Protein AF-A0A842QWI7-F1 (afdb_monomer)

Nearest PDB structures (foldseek):
  6zgu-assembly2_B  TM=2.056E-01  e=2.999E+00  Syntrophobacter fumaroxidans MPOB

pLDDT: mean 77.89, std 16.33, range [38.72, 98.44]

Solvent-accessible surface area (backbone atoms only — not comparable to full-atom values): 17210 Å² total; per-residue (Å²): 134,83,82,75,79,78,48,75,64,56,56,51,29,61,53,48,57,68,48,58,36,49,58,52,45,53,52,53,50,49,52,39,48,43,28,65,68,51,45,29,53,50,19,57,76,68,68,36,62,72,54,30,52,52,24,52,52,52,40,50,53,47,49,47,33,41,60,43,52,52,36,58,40,53,70,52,52,49,57,79,42,10,20,24,40,65,65,57,42,51,51,49,50,49,51,51,73,68,40,93,48,66,65,60,52,47,50,54,52,45,52,52,49,47,54,50,45,48,53,70,72,66,57,77,57,80,77,66,61,29,88,86,45,33,80,54,40,77,68,40,39,84,77,63,35,70,69,52,50,53,53,50,38,51,51,52,49,52,51,50,49,47,46,48,61,53,35,28,56,33,76,68,52,48,67,49,18,44,51,35,36,47,70,52,37,40,68,60,52,52,51,54,51,52,50,34,57,71,78,32,49,69,56,62,74,70,53,54,70,68,56,57,49,43,49,30,57,53,30,30,55,55,23,43,73,51,42,39,38,43,56,34,24,48,29,43,25,39,45,56,34,45,71,71,38,81,88,60,77,53,64,68,57,50,42,50,50,28,8,50,54,38,4,50,53,49,14,57,78,38,57,75,35,56,71,57,10,53,53,43,14,54,50,36,21,28,48,39,45,26,41,66,47,78,68,23,31,30,43,47,53,52,15,49,56,43,7,56,51,47,42,51,46,59,71,55,62,63,72,63,65,68,66,46,56,58,70,75,78,109

Sequence (330 aa):
MSQIKETTMDKVSRRLSKFNPLLELLIVEGIYIIFNWVWLPRARIAGNVASEIAGLIMVGVVLIWMSFISHYFRGRNLDDLGCATPIKYKLLLKKFRNSNNPRNVLLFFGIYLLIFILFTTNIIDATKLLPVLGPLNMNLVPLIGNFAVVIISIIEYEVLLFFATRIMLKLENVKESFSANFVNTFPLLFVLILVTLIEFPERIESVALVDAMAYMFNYIFWAFVQQVPFMGYVNTQVREGLERQELITNHRARKFIAAGITGGIFAIVHFPAWTLSIIAGFMSFFLSFAYYEKETRNMFMTCIFHAIFGLIVVFFFDINMQTTYTALFQ

Structure (mmCIF, N/CA/C/O backbone):
data_AF-A0A842QWI7-F1
#
_entry.id   AF-A0A842QWI7-F1
#
loop_
_atom_site.group_PDB
_atom_site.id
_atom_site.type_symbol
_atom_site.label_atom_id
_atom_site.label_alt_id
_atom_site.label_comp_id
_atom_site.label_asym_id
_atom_site.label_entity_id
_atom_site.label_seq_id
_atom_site.pdbx_PDB_ins_code
_atom_site.Cartn_x
_atom_site.Cartn_y
_atom_site.Cartn_z
_atom_site.occupancy
_atom_site.B_iso_or_equiv
_atom_site.auth_seq_id
_atom_site.auth_comp_id
_atom_site.auth_asym_id
_atom_site.auth_atom_id
_atom_site.pdbx_PDB_model_num
ATOM 1 N N . MET A 1 1 ? -32.762 -17.854 30.463 1.00 51.06 1 MET A N 1
ATOM 2 C CA . MET A 1 1 ? -31.489 -17.414 29.849 1.00 51.06 1 MET A CA 1
ATOM 3 C C . MET A 1 1 ? -31.045 -18.476 28.855 1.00 51.06 1 MET A C 1
ATOM 5 O O . MET A 1 1 ? -30.595 -19.532 29.276 1.00 51.06 1 MET A O 1
ATOM 9 N N . SER A 1 2 ? -31.245 -18.260 27.554 1.00 48.72 2 SER A N 1
ATOM 10 C CA . SER A 1 2 ? -30.765 -19.191 26.527 1.00 48.72 2 SER A CA 1
ATOM 11 C C . SER A 1 2 ? -29.253 -19.030 26.372 1.00 48.72 2 SER A C 1
ATOM 13 O O . SER A 1 2 ? -28.791 -17.972 25.942 1.00 48.72 2 SER A O 1
ATOM 15 N N . GLN A 1 3 ? -28.478 -20.056 26.728 1.00 53.28 3 GLN A N 1
ATOM 16 C CA . GLN A 1 3 ? -27.063 -20.122 26.366 1.00 53.28 3 GLN A CA 1
ATOM 17 C C . GLN A 1 3 ? -26.969 -20.178 24.840 1.00 53.28 3 GLN A C 1
ATOM 19 O O . GLN A 1 3 ? -27.278 -21.199 24.226 1.00 53.28 3 GLN A O 1
ATOM 24 N N . ILE A 1 4 ? -26.588 -19.061 24.221 1.00 61.62 4 ILE A N 1
ATOM 25 C CA . ILE A 1 4 ? -26.280 -19.028 22.793 1.00 61.62 4 ILE A CA 1
ATOM 26 C C . ILE A 1 4 ? -25.069 -19.942 22.600 1.00 61.62 4 ILE A C 1
ATOM 28 O O . ILE A 1 4 ? -23.993 -19.680 23.139 1.00 61.62 4 ILE A O 1
ATOM 32 N N . LYS A 1 5 ? -25.270 -21.059 21.890 1.00 65.56 5 LYS A N 1
ATOM 33 C CA . LYS A 1 5 ? -24.194 -21.986 21.532 1.00 65.56 5 LYS A CA 1
ATOM 34 C C . LYS A 1 5 ? -23.196 -21.234 20.662 1.00 65.56 5 LYS A C 1
ATOM 36 O O . LYS A 1 5 ? -23.470 -20.925 19.509 1.00 65.56 5 LYS A O 1
ATOM 41 N N . GLU A 1 6 ? -22.047 -20.953 21.251 1.00 61.09 6 GLU A N 1
ATOM 42 C CA . GLU A 1 6 ? -20.906 -20.360 20.575 1.00 61.09 6 GLU A CA 1
ATOM 43 C C . GLU A 1 6 ? -20.465 -21.253 19.411 1.00 61.09 6 GLU A C 1
ATOM 45 O O . GLU A 1 6 ? -20.219 -22.454 19.594 1.00 61.09 6 GLU A O 1
ATOM 50 N N . THR A 1 7 ? -20.401 -20.685 18.209 1.00 77.38 7 THR A N 1
ATOM 51 C CA . THR A 1 7 ? -20.061 -21.445 17.008 1.00 77.38 7 THR A CA 1
ATOM 52 C C . THR A 1 7 ? -18.569 -21.793 16.998 1.00 77.38 7 THR A C 1
ATOM 54 O O . THR A 1 7 ? -17.741 -21.139 17.637 1.00 77.38 7 THR A O 1
ATOM 57 N N . THR A 1 8 ? -18.178 -22.831 16.253 1.00 72.12 8 THR A N 1
ATOM 58 C CA . THR A 1 8 ? -16.756 -23.179 16.050 1.00 72.12 8 THR A CA 1
ATOM 59 C C . THR A 1 8 ? -15.961 -21.991 15.498 1.00 72.12 8 THR A C 1
ATOM 61 O O . THR A 1 8 ? -14.811 -21.775 15.873 1.00 72.12 8 THR A O 1
ATOM 64 N N . MET A 1 9 ? -16.609 -21.178 14.665 1.00 56.31 9 MET A N 1
ATOM 65 C CA . MET A 1 9 ? -16.076 -19.940 14.111 1.00 56.31 9 MET A CA 1
ATOM 66 C C . MET A 1 9 ? -15.790 -18.870 15.170 1.00 56.31 9 MET A C 1
ATOM 68 O O . MET A 1 9 ? -14.699 -18.296 15.170 1.00 56.31 9 MET A O 1
ATOM 72 N N . ASP A 1 10 ? -16.701 -18.673 16.124 1.00 63.75 10 ASP A N 1
ATOM 73 C CA . ASP A 1 10 ? -16.510 -17.728 17.232 1.00 63.75 10 ASP A CA 1
ATOM 74 C C . ASP A 1 10 ? -15.314 -18.129 18.109 1.00 63.75 10 ASP A C 1
ATOM 76 O O . ASP A 1 10 ? -14.530 -17.285 18.551 1.00 63.75 10 ASP A O 1
ATOM 80 N N . LYS A 1 11 ? -15.112 -19.439 18.307 1.00 60.66 11 LYS A N 1
ATOM 81 C CA . LYS A 1 11 ? -13.965 -19.975 19.058 1.00 60.66 11 LYS A CA 1
ATOM 82 C C . LYS A 1 11 ? -12.636 -19.753 18.338 1.00 60.66 11 LYS A C 1
ATOM 84 O O . LYS A 1 11 ? -11.647 -19.425 18.996 1.00 60.66 11 LYS A O 1
ATOM 89 N N . VAL A 1 12 ? -12.594 -19.924 17.015 1.00 60.12 12 VAL A N 1
ATOM 90 C CA . VAL A 1 12 ? -11.385 -19.686 16.208 1.00 60.12 12 VAL A CA 1
ATOM 91 C C . VAL A 1 12 ? -11.042 -18.196 16.175 1.00 60.12 12 VAL A C 1
ATOM 93 O O . VAL A 1 12 ? -9.899 -17.841 16.461 1.00 60.12 12 VAL A O 1
ATOM 96 N N . SER A 1 13 ? -12.026 -17.320 15.944 1.00 57.16 13 SER A N 1
ATOM 97 C CA . SER A 1 13 ? -11.822 -15.865 15.970 1.00 57.16 13 SER A CA 1
ATOM 98 C C . SER A 1 13 ? -11.320 -15.380 17.335 1.00 57.16 13 SER A C 1
ATOM 100 O O . SER A 1 13 ? -10.349 -14.628 17.413 1.00 57.16 13 SER A O 1
ATOM 102 N N . ARG A 1 14 ? -11.879 -15.893 18.441 1.00 60.78 14 ARG A N 1
ATOM 103 C CA . ARG A 1 14 ? -11.422 -15.538 19.796 1.00 60.78 14 ARG A CA 1
ATOM 104 C C . ARG A 1 14 ? -10.024 -16.077 20.133 1.00 60.78 14 ARG A C 1
ATOM 106 O O . ARG A 1 14 ? -9.340 -15.509 20.981 1.00 60.78 14 ARG A O 1
ATOM 113 N N . ARG A 1 15 ? -9.582 -17.176 19.510 1.00 59.47 15 ARG A N 1
ATOM 114 C CA . ARG A 1 15 ? -8.202 -17.677 19.655 1.00 59.47 15 ARG A CA 1
ATOM 115 C C . ARG A 1 15 ? -7.215 -16.843 18.840 1.00 59.47 15 ARG A C 1
ATOM 117 O O . ARG A 1 15 ? -6.160 -16.500 19.361 1.00 59.47 15 ARG A O 1
ATOM 124 N N . LEU A 1 16 ? -7.562 -16.478 17.607 1.00 57.69 16 LEU A N 1
ATOM 125 C CA . LEU A 1 16 ? -6.695 -15.676 16.739 1.00 57.69 16 LEU A CA 1
ATOM 126 C C . LEU A 1 16 ? -6.648 -14.199 17.145 1.00 57.69 16 LEU A C 1
ATOM 128 O O . LEU A 1 16 ? -5.604 -13.571 17.000 1.00 57.69 16 LEU A O 1
ATOM 132 N N . SER A 1 17 ? -7.694 -13.658 17.775 1.00 62.31 17 SER A N 1
ATOM 133 C CA . SER A 1 17 ? -7.642 -12.313 18.368 1.00 62.31 17 SER A CA 1
ATOM 134 C C . SER A 1 17 ? -6.589 -12.197 19.483 1.00 62.31 17 SER A C 1
ATOM 136 O O . SER A 1 17 ? -6.011 -11.119 19.678 1.00 62.31 17 SER A O 1
ATOM 138 N N . LYS A 1 18 ? -6.266 -13.316 20.154 1.00 69.75 18 LYS A N 1
ATOM 139 C CA . LYS A 1 18 ? -5.161 -13.427 21.123 1.00 69.75 18 LYS A CA 1
ATOM 140 C C . LYS A 1 18 ? -3.787 -13.586 20.467 1.00 69.75 18 LYS A C 1
ATOM 142 O O . LYS A 1 18 ? -2.787 -13.346 21.137 1.00 69.75 18 LYS A O 1
ATOM 147 N N . PHE A 1 19 ? -3.713 -13.966 19.191 1.00 80.00 19 PHE A N 1
ATOM 148 C CA . PHE A 1 19 ? -2.439 -14.111 18.492 1.00 80.00 19 PHE A CA 1
ATOM 149 C C . PHE A 1 19 ? -1.793 -12.739 18.265 1.00 80.00 19 PHE A C 1
ATOM 151 O O . PHE A 1 19 ? -2.452 -11.784 17.834 1.00 80.00 19 PHE A O 1
ATOM 158 N N . ASN A 1 20 ? -0.498 -12.633 18.572 1.00 89.19 20 ASN A N 1
ATOM 159 C CA . ASN A 1 20 ? 0.233 -11.371 18.509 1.00 89.19 20 ASN A CA 1
ATOM 160 C C . ASN A 1 20 ? 0.258 -10.842 17.052 1.00 89.19 20 ASN A C 1
ATOM 162 O O . ASN A 1 20 ? 0.804 -11.528 16.187 1.00 89.19 20 ASN A O 1
ATOM 166 N N . PRO A 1 21 ? -0.314 -9.649 16.772 1.00 92.69 21 PRO A N 1
ATOM 167 C CA . PRO A 1 21 ? -0.298 -9.019 15.446 1.00 92.69 21 PRO A CA 1
ATOM 168 C C . PRO A 1 21 ? 1.094 -8.945 14.810 1.00 92.69 21 PRO A C 1
ATOM 170 O O . PRO A 1 21 ? 1.252 -9.216 13.624 1.00 92.69 21 PRO A O 1
ATOM 173 N N . LEU A 1 22 ? 2.115 -8.630 15.612 1.00 93.94 22 LEU A N 1
ATOM 174 C CA . LEU A 1 22 ? 3.489 -8.461 15.138 1.00 93.94 22 LEU A CA 1
ATOM 175 C C . LEU A 1 22 ? 4.133 -9.794 14.760 1.00 93.94 22 LEU A C 1
ATOM 177 O O . LEU A 1 22 ? 4.902 -9.852 13.807 1.00 93.94 22 LEU A O 1
ATOM 181 N N . LEU A 1 23 ? 3.802 -10.870 15.480 1.00 94.00 23 LEU A N 1
ATOM 182 C CA . LEU A 1 23 ? 4.294 -12.205 15.145 1.00 94.00 23 LEU A CA 1
ATOM 183 C C . LEU A 1 23 ? 3.663 -12.707 13.841 1.00 94.00 23 LEU A C 1
ATOM 185 O O . LEU A 1 23 ? 4.360 -13.278 13.010 1.00 94.00 23 LEU A O 1
ATOM 189 N N . GLU A 1 24 ? 2.362 -12.465 13.642 1.00 94.69 24 GLU A N 1
ATOM 190 C CA . GLU A 1 24 ? 1.704 -12.778 12.367 1.00 94.69 24 GLU A CA 1
ATOM 191 C C . GLU A 1 24 ? 2.333 -11.994 11.220 1.00 94.69 24 GLU A C 1
ATOM 193 O O . GLU A 1 24 ? 2.657 -12.578 10.190 1.00 94.69 24 GLU A O 1
ATOM 198 N N . LEU A 1 25 ? 2.554 -10.692 11.417 1.00 96.06 25 LEU A N 1
ATOM 199 C CA . LEU A 1 25 ? 3.228 -9.854 10.438 1.00 96.06 25 LEU A CA 1
ATOM 200 C C . LEU A 1 25 ? 4.599 -10.424 10.067 1.00 96.06 25 LEU A C 1
ATOM 202 O O . LEU A 1 25 ? 4.856 -10.616 8.886 1.00 96.06 25 LEU A O 1
ATOM 206 N N . LEU A 1 26 ? 5.441 -10.739 11.055 1.00 95.94 26 LEU A N 1
ATOM 207 C CA . LEU A 1 26 ? 6.776 -11.293 10.824 1.00 95.94 26 LEU A CA 1
ATOM 208 C C . LEU A 1 26 ? 6.724 -12.582 9.990 1.00 95.94 26 LEU A C 1
ATOM 210 O O . LEU A 1 26 ? 7.494 -12.736 9.047 1.00 95.94 26 LEU A O 1
ATOM 214 N N . ILE A 1 27 ? 5.815 -13.500 10.331 1.00 96.31 27 ILE A N 1
ATOM 215 C CA . ILE A 1 27 ? 5.677 -14.784 9.635 1.00 96.31 27 ILE A CA 1
ATOM 216 C C . ILE A 1 27 ? 5.191 -14.565 8.201 1.00 96.31 27 ILE A C 1
ATOM 218 O O . ILE A 1 27 ? 5.800 -15.066 7.261 1.00 96.31 27 ILE A O 1
ATOM 222 N N . VAL A 1 28 ? 4.101 -13.819 8.026 1.00 96.25 28 VAL A N 1
ATOM 223 C CA . VAL A 1 28 ? 3.460 -13.634 6.719 1.00 96.25 28 VAL A CA 1
ATOM 224 C C . VAL A 1 28 ? 4.349 -12.814 5.784 1.00 96.25 28 VAL A C 1
ATOM 226 O O . VAL A 1 28 ? 4.524 -13.202 4.632 1.00 96.25 28 VAL A O 1
ATOM 229 N N . GLU A 1 29 ? 4.966 -11.738 6.277 1.00 94.75 29 GLU A N 1
ATOM 230 C CA . GLU A 1 29 ? 5.903 -10.926 5.494 1.00 94.75 29 GLU A CA 1
ATOM 231 C C . GLU A 1 29 ? 7.183 -11.704 5.177 1.00 94.75 29 GLU A C 1
ATOM 233 O O . GLU A 1 29 ? 7.674 -11.658 4.055 1.00 94.75 29 GLU A O 1
ATOM 238 N N . GLY A 1 30 ? 7.698 -12.491 6.127 1.00 95.56 30 GLY A N 1
ATOM 239 C CA . GLY A 1 30 ? 8.838 -13.373 5.880 1.00 95.56 30 GLY A CA 1
ATOM 240 C C . GLY A 1 30 ? 8.556 -14.370 4.755 1.00 95.56 30 GLY A C 1
ATOM 241 O O . GLY A 1 30 ? 9.376 -14.529 3.852 1.00 95.56 30 GLY A O 1
ATOM 242 N N . ILE A 1 31 ? 7.372 -14.992 4.757 1.00 95.56 31 ILE A N 1
ATOM 243 C CA . ILE A 1 31 ? 6.927 -15.884 3.678 1.00 95.56 31 ILE A CA 1
ATOM 244 C C . ILE A 1 31 ? 6.807 -15.112 2.355 1.00 95.56 31 ILE A C 1
ATOM 246 O O . ILE A 1 31 ? 7.312 -15.589 1.337 1.00 95.56 31 ILE A O 1
ATOM 250 N N . TYR A 1 32 ? 6.189 -13.925 2.363 1.00 92.88 32 TYR A N 1
ATOM 251 C CA . TYR A 1 32 ? 6.071 -13.072 1.176 1.00 92.88 32 TYR A CA 1
ATOM 252 C C . TYR A 1 32 ? 7.444 -12.766 0.567 1.00 92.88 32 TYR A C 1
ATOM 254 O O . TYR A 1 32 ? 7.663 -13.033 -0.613 1.00 92.88 32 TYR A O 1
ATOM 262 N N . ILE A 1 33 ? 8.392 -12.283 1.376 1.00 91.56 33 ILE A N 1
ATOM 263 C CA . ILE A 1 33 ? 9.750 -11.946 0.938 1.00 91.56 33 ILE A CA 1
ATOM 264 C C . ILE A 1 33 ? 10.466 -13.193 0.413 1.00 91.56 33 ILE A C 1
ATOM 266 O O . ILE A 1 33 ? 11.066 -13.132 -0.656 1.00 91.56 33 ILE A O 1
ATOM 270 N N . ILE A 1 34 ? 10.390 -14.339 1.097 1.00 93.50 34 ILE A N 1
ATOM 271 C CA . ILE A 1 34 ? 11.040 -15.575 0.632 1.00 93.50 34 ILE A CA 1
ATOM 272 C C . ILE A 1 34 ? 10.526 -15.969 -0.754 1.00 93.50 34 ILE A C 1
ATOM 274 O O . ILE A 1 34 ? 11.326 -16.223 -1.656 1.00 93.50 34 ILE A O 1
ATOM 278 N N . PHE A 1 35 ? 9.209 -16.004 -0.959 1.00 88.69 35 PHE A N 1
ATOM 279 C CA . PHE A 1 35 ? 8.675 -16.399 -2.259 1.00 88.69 35 PHE A CA 1
ATOM 280 C C . PHE A 1 35 ? 8.942 -15.347 -3.336 1.00 88.69 35 PHE A C 1
ATOM 282 O O . PHE A 1 35 ? 9.372 -15.702 -4.434 1.00 88.69 35 PHE A O 1
ATOM 289 N N . ASN A 1 36 ? 8.767 -14.066 -3.017 1.00 85.38 36 ASN A N 1
ATOM 290 C CA . ASN A 1 36 ? 8.905 -12.987 -3.986 1.00 85.38 36 ASN A CA 1
ATOM 291 C C . ASN A 1 36 ? 10.366 -12.695 -4.371 1.00 85.38 36 ASN A C 1
ATOM 293 O O . ASN A 1 36 ? 10.643 -12.428 -5.537 1.00 85.38 36 ASN A O 1
ATOM 297 N N . TRP A 1 37 ? 11.302 -12.788 -3.420 1.00 85.56 37 TRP A N 1
ATOM 298 C CA . TRP A 1 37 ? 12.698 -12.356 -3.590 1.00 85.56 37 TRP A CA 1
ATOM 299 C C . TRP A 1 37 ? 13.729 -13.470 -3.633 1.00 85.56 37 TRP A C 1
ATOM 301 O O . TRP A 1 37 ? 14.830 -13.256 -4.135 1.00 85.56 37 TRP A O 1
ATOM 311 N N . VAL A 1 38 ? 13.404 -14.660 -3.133 1.00 87.81 38 VAL A N 1
ATOM 312 C CA . VAL A 1 38 ? 14.341 -15.791 -3.148 1.00 87.81 38 VAL A CA 1
ATOM 313 C C . VAL A 1 38 ? 13.868 -16.854 -4.126 1.00 87.81 38 VAL A C 1
ATOM 315 O O . VAL A 1 38 ? 14.619 -17.252 -5.014 1.00 87.81 38 VAL A O 1
ATOM 318 N N . TRP A 1 39 ? 12.623 -17.307 -3.991 1.00 88.94 39 TRP A N 1
ATOM 319 C CA . TRP A 1 39 ? 12.097 -18.408 -4.793 1.00 88.94 39 TRP A CA 1
ATOM 320 C C . TRP A 1 39 ? 11.857 -18.004 -6.248 1.00 88.94 39 TRP A C 1
ATOM 322 O O . TRP A 1 39 ? 12.395 -18.644 -7.151 1.00 88.94 39 TRP A O 1
ATOM 332 N N . LEU A 1 40 ? 11.068 -16.949 -6.488 1.00 81.19 40 LEU A N 1
ATOM 333 C CA . LEU A 1 40 ? 10.701 -16.525 -7.842 1.00 81.19 40 LEU A CA 1
ATOM 334 C C . LEU A 1 40 ? 11.914 -16.147 -8.703 1.00 81.19 40 LEU A C 1
ATOM 336 O O . LEU A 1 40 ? 12.008 -16.666 -9.817 1.00 81.19 40 LEU A O 1
ATOM 340 N N . PRO A 1 41 ? 12.880 -15.336 -8.225 1.00 81.12 41 PRO A N 1
ATOM 341 C CA . PRO A 1 41 ? 14.071 -15.034 -9.010 1.00 81.12 41 PRO A CA 1
ATOM 342 C C . PRO A 1 41 ? 14.878 -16.288 -9.346 1.00 81.12 41 PRO A C 1
ATOM 344 O O . PRO A 1 41 ? 15.243 -16.479 -10.502 1.00 81.12 41 PRO A O 1
ATOM 347 N N . ARG A 1 42 ? 15.085 -17.201 -8.383 1.00 85.19 42 ARG A N 1
ATOM 348 C CA . ARG A 1 42 ? 15.794 -18.468 -8.634 1.00 85.19 42 ARG A CA 1
ATOM 349 C C . ARG A 1 42 ? 15.082 -19.345 -9.657 1.00 85.19 42 ARG A C 1
ATOM 351 O O . ARG A 1 42 ? 15.742 -19.906 -10.525 1.00 85.19 42 ARG A O 1
ATOM 358 N N . ALA A 1 43 ? 13.757 -19.454 -9.572 1.00 79.00 43 ALA A N 1
ATOM 359 C CA . ALA A 1 43 ? 12.967 -20.215 -10.534 1.00 79.00 43 ALA A CA 1
ATOM 360 C C . ALA A 1 43 ? 13.118 -19.653 -11.957 1.00 79.00 43 ALA A C 1
ATOM 362 O O . ALA A 1 43 ? 13.328 -20.425 -12.892 1.00 79.00 43 ALA A O 1
ATOM 363 N N . ARG A 1 44 ? 13.092 -18.320 -12.100 1.00 82.25 44 ARG A N 1
ATOM 364 C CA . ARG A 1 44 ? 13.292 -17.622 -13.379 1.00 82.25 44 ARG A CA 1
ATOM 365 C C . ARG A 1 44 ? 14.698 -17.815 -13.937 1.00 82.25 44 ARG A C 1
ATOM 367 O O . ARG A 1 44 ? 14.833 -18.165 -15.102 1.00 82.25 44 ARG A O 1
ATOM 374 N N . ILE A 1 45 ? 15.731 -17.648 -13.108 1.00 82.19 45 ILE A N 1
ATOM 375 C CA . ILE A 1 45 ? 17.136 -17.861 -13.503 1.00 82.19 45 ILE A CA 1
ATOM 376 C C . ILE A 1 45 ? 17.357 -19.305 -13.965 1.00 82.19 45 ILE A C 1
ATOM 378 O O . ILE A 1 45 ? 18.041 -19.544 -14.953 1.00 82.19 45 ILE A O 1
ATOM 382 N N . ALA A 1 46 ? 16.740 -20.270 -13.282 1.00 87.62 46 ALA A N 1
ATOM 383 C CA . ALA A 1 46 ? 16.812 -21.679 -13.652 1.00 87.62 46 ALA A CA 1
ATOM 384 C C . ALA A 1 46 ? 15.937 -22.052 -14.866 1.00 87.62 46 ALA A C 1
ATOM 386 O O . ALA A 1 46 ? 15.959 -23.208 -15.284 1.00 87.62 46 ALA A O 1
ATOM 387 N N . GLY A 1 47 ? 15.117 -21.132 -15.391 1.00 82.88 47 GLY A N 1
ATOM 388 C CA . GLY A 1 47 ? 14.135 -21.424 -16.441 1.00 82.88 47 GLY A CA 1
ATOM 389 C C . GLY A 1 47 ? 13.071 -22.453 -16.029 1.00 82.88 47 GLY A C 1
ATOM 390 O O . GLY A 1 47 ? 12.472 -23.104 -16.884 1.00 82.88 47 GLY A O 1
ATOM 391 N N . ASN A 1 48 ? 12.839 -22.649 -14.726 1.00 86.81 48 ASN A N 1
ATOM 392 C CA . ASN A 1 48 ? 11.916 -23.660 -14.214 1.00 86.81 48 ASN A CA 1
ATOM 393 C C . ASN A 1 48 ? 10.500 -23.085 -14.066 1.00 86.81 48 ASN A C 1
ATOM 395 O O . ASN A 1 48 ? 10.114 -22.596 -13.000 1.00 86.81 48 ASN A O 1
ATOM 399 N N . VAL A 1 49 ? 9.712 -23.203 -15.137 1.00 82.00 49 VAL A N 1
ATOM 400 C CA . VAL A 1 49 ? 8.337 -22.681 -15.228 1.00 82.00 49 VAL A CA 1
ATOM 401 C C . VAL A 1 49 ? 7.426 -23.229 -14.122 1.00 82.00 49 VAL A C 1
ATOM 403 O O . VAL A 1 49 ? 6.657 -22.476 -13.529 1.00 82.00 49 VAL A O 1
ATOM 406 N N . ALA A 1 50 ? 7.521 -24.521 -13.790 1.00 80.06 50 ALA A N 1
ATOM 407 C CA . ALA A 1 50 ? 6.690 -25.119 -12.741 1.00 80.06 50 ALA A CA 1
ATOM 408 C C . ALA A 1 50 ? 6.991 -24.510 -11.361 1.00 80.06 50 ALA A C 1
ATOM 410 O O . ALA A 1 50 ? 6.076 -24.195 -10.597 1.00 80.06 50 ALA A O 1
ATOM 411 N N . SER A 1 51 ? 8.275 -24.295 -11.061 1.00 84.50 51 SER A N 1
ATOM 412 C CA . SER A 1 51 ? 8.715 -23.636 -9.830 1.00 84.50 51 SER A CA 1
ATOM 413 C C . SER A 1 51 ? 8.304 -22.162 -9.784 1.00 84.50 51 SER A C 1
ATOM 415 O O . SER A 1 51 ? 7.965 -21.663 -8.710 1.00 84.50 51 SER A O 1
ATOM 417 N N . GLU A 1 52 ? 8.309 -21.465 -10.923 1.00 78.94 52 GLU A N 1
ATOM 418 C CA . GLU A 1 52 ? 7.833 -20.082 -11.020 1.00 78.94 52 GLU A CA 1
ATOM 419 C C . GLU A 1 52 ? 6.328 -19.996 -10.737 1.00 78.94 52 GLU A C 1
ATOM 421 O O . GLU A 1 52 ? 5.912 -19.213 -9.884 1.00 78.94 52 GLU A O 1
ATOM 426 N N . ILE A 1 53 ? 5.519 -20.850 -11.372 1.00 77.19 53 ILE A N 1
ATOM 427 C CA . ILE A 1 53 ? 4.068 -20.917 -11.140 1.00 77.19 53 ILE A CA 1
ATOM 428 C C . ILE A 1 53 ? 3.771 -21.207 -9.665 1.00 77.19 53 ILE A C 1
ATOM 430 O O . ILE A 1 53 ? 2.951 -20.518 -9.058 1.00 77.19 53 ILE A O 1
ATOM 434 N N . ALA A 1 54 ? 4.461 -22.181 -9.062 1.00 80.00 54 ALA A N 1
ATOM 435 C CA . ALA A 1 54 ? 4.302 -22.490 -7.643 1.00 80.00 54 ALA A CA 1
ATOM 436 C C . ALA A 1 54 ? 4.631 -21.277 -6.753 1.00 80.00 54 ALA A C 1
ATOM 438 O O . ALA A 1 54 ? 3.872 -20.964 -5.836 1.00 80.00 54 ALA A O 1
ATOM 439 N N . GLY A 1 55 ? 5.715 -20.554 -7.053 1.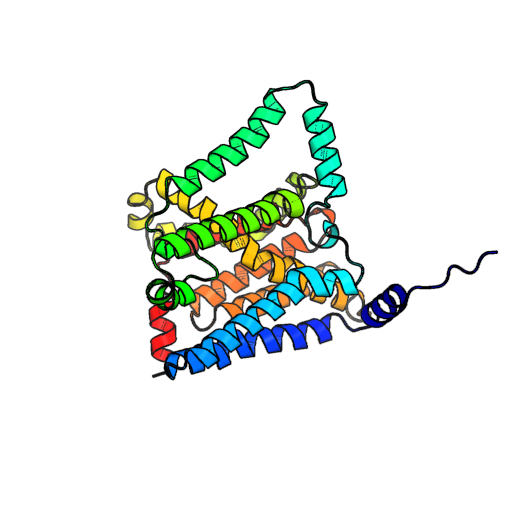00 79.50 55 GLY A N 1
ATOM 440 C CA . GLY A 1 55 ? 6.075 -19.326 -6.344 1.00 79.50 55 GLY A CA 1
ATOM 441 C C . GLY A 1 55 ? 5.003 -18.237 -6.462 1.00 79.50 55 GLY A C 1
ATOM 442 O O . GLY A 1 55 ? 4.640 -17.630 -5.457 1.00 79.50 55 GLY A O 1
ATOM 443 N N . LEU A 1 56 ? 4.443 -18.029 -7.658 1.00 77.25 56 LEU A N 1
ATOM 444 C CA . LEU A 1 56 ? 3.396 -17.030 -7.900 1.00 77.25 56 LEU A CA 1
ATOM 445 C C . LEU A 1 56 ? 2.098 -17.379 -7.166 1.00 77.25 56 LEU A C 1
ATOM 447 O O . LEU A 1 56 ? 1.482 -16.498 -6.569 1.00 77.25 56 LEU A O 1
ATOM 451 N N . ILE A 1 57 ? 1.715 -18.659 -7.144 1.00 78.06 57 ILE A N 1
ATOM 452 C CA . ILE A 1 57 ? 0.567 -19.138 -6.361 1.00 78.06 57 ILE A CA 1
ATOM 453 C C . ILE A 1 57 ? 0.783 -18.833 -4.877 1.00 78.06 57 ILE A C 1
ATOM 455 O O . ILE A 1 57 ? -0.117 -18.303 -4.228 1.00 78.06 57 ILE A O 1
ATOM 459 N N . MET A 1 58 ? 1.974 -19.113 -4.341 1.00 85.62 58 MET A N 1
ATOM 460 C CA . MET A 1 58 ? 2.279 -18.846 -2.934 1.00 85.62 58 MET A CA 1
ATOM 461 C C . MET A 1 58 ? 2.247 -17.350 -2.605 1.00 85.62 58 MET A C 1
ATOM 463 O O . MET A 1 58 ? 1.658 -16.972 -1.593 1.00 85.62 58 MET A O 1
ATOM 467 N N . VAL A 1 59 ? 2.791 -16.491 -3.474 1.00 81.94 59 VAL A N 1
ATOM 468 C CA . VAL A 1 59 ? 2.658 -15.029 -3.339 1.00 81.94 59 VAL A CA 1
ATOM 469 C C . VAL A 1 59 ? 1.183 -14.618 -3.341 1.00 81.94 59 VAL A C 1
ATOM 471 O O . VAL A 1 59 ? 0.752 -13.882 -2.455 1.00 81.94 59 VAL A O 1
ATOM 474 N N . GLY A 1 60 ? 0.381 -15.142 -4.271 1.00 77.50 60 GLY A N 1
ATOM 475 C CA . GLY A 1 60 ? -1.057 -14.880 -4.338 1.00 77.50 60 GLY A CA 1
ATOM 476 C C . GLY A 1 60 ? -1.801 -15.296 -3.065 1.00 77.50 60 GLY A C 1
ATOM 477 O O . GLY A 1 60 ? -2.595 -14.521 -2.536 1.00 77.50 60 GLY A O 1
ATOM 478 N N . VAL A 1 61 ? -1.503 -16.479 -2.517 1.00 81.44 61 VAL A N 1
ATOM 479 C CA . VAL A 1 61 ? -2.074 -16.957 -1.245 1.00 81.44 61 VAL A CA 1
ATOM 480 C C . VAL A 1 61 ? -1.733 -16.008 -0.097 1.00 81.44 61 VAL A C 1
ATOM 482 O O . VAL A 1 61 ? -2.611 -15.676 0.702 1.00 81.44 61 VAL A O 1
ATOM 485 N N . VAL A 1 62 ? -0.490 -15.528 -0.026 1.00 86.62 62 VAL A N 1
ATOM 486 C CA . VAL A 1 62 ? -0.067 -14.567 1.001 1.00 86.62 62 VAL A CA 1
ATOM 487 C C . VAL A 1 62 ? -0.781 -13.225 0.838 1.00 86.62 62 VAL A C 1
ATOM 489 O O . VAL A 1 62 ? -1.299 -12.689 1.817 1.00 86.62 62 VAL A O 1
ATOM 492 N N . LEU A 1 63 ? -0.906 -12.708 -0.384 1.00 84.19 63 LEU A N 1
ATOM 493 C CA . LEU A 1 63 ? -1.631 -11.462 -0.649 1.00 84.19 63 LEU A CA 1
ATOM 494 C C . LEU A 1 63 ? -3.126 -11.575 -0.315 1.00 84.19 63 LEU A C 1
ATOM 496 O O . LEU A 1 63 ? -3.700 -10.641 0.250 1.00 84.19 63 LEU A O 1
ATOM 500 N N . ILE A 1 64 ? -3.758 -12.722 -0.592 1.00 81.06 64 ILE A N 1
ATOM 501 C CA . ILE A 1 64 ? -5.141 -13.012 -0.176 1.00 81.06 64 ILE A CA 1
ATOM 502 C C . ILE A 1 64 ? -5.234 -13.072 1.352 1.00 81.06 64 ILE A C 1
ATOM 504 O O . ILE A 1 64 ? -6.192 -12.551 1.937 1.00 81.06 64 ILE A O 1
ATOM 508 N N . TRP A 1 65 ? -4.238 -13.674 2.014 1.00 87.94 65 TRP A N 1
ATOM 509 C CA . TRP A 1 65 ? -4.191 -13.714 3.470 1.00 87.94 65 TRP A CA 1
ATOM 510 C C . TRP A 1 65 ? -4.159 -12.311 4.066 1.00 87.94 65 TRP A C 1
ATOM 512 O O . TRP A 1 65 ? -4.996 -11.979 4.911 1.00 87.94 65 TRP A O 1
ATOM 522 N N . MET A 1 66 ? -3.223 -11.493 3.584 1.00 88.44 66 MET A N 1
ATOM 523 C CA . MET A 1 66 ? -3.053 -10.107 3.996 1.00 88.44 66 MET A CA 1
ATOM 524 C C . MET A 1 66 ? -4.337 -9.313 3.756 1.00 88.44 66 MET A C 1
ATOM 526 O O . MET A 1 66 ? -4.858 -8.693 4.673 1.00 88.44 66 MET A O 1
ATOM 530 N N . SER A 1 67 ? -4.904 -9.395 2.555 1.00 83.94 67 SER A N 1
ATOM 531 C CA . SER A 1 67 ? -6.026 -8.544 2.149 1.00 83.94 67 SER A CA 1
ATOM 532 C C . SER A 1 67 ? -7.358 -8.919 2.805 1.00 83.94 67 SER A C 1
ATOM 534 O O . SER A 1 67 ? -8.193 -8.046 3.038 1.00 83.94 67 SER A O 1
ATOM 536 N N . PHE A 1 68 ? -7.582 -10.204 3.112 1.00 83.50 68 PHE A N 1
ATOM 537 C CA . PHE A 1 68 ? -8.909 -10.692 3.509 1.00 83.50 68 PHE A CA 1
ATOM 538 C C . PHE A 1 68 ? -8.891 -11.631 4.714 1.00 83.50 68 PHE A C 1
ATOM 540 O O . PHE A 1 68 ? -9.600 -11.390 5.695 1.00 83.50 68 PHE A O 1
ATOM 547 N N . ILE A 1 69 ? -8.104 -12.708 4.659 1.00 85.69 69 ILE A N 1
ATOM 548 C CA . ILE A 1 69 ? -8.224 -13.815 5.623 1.00 85.69 69 ILE A CA 1
ATOM 549 C C . ILE A 1 69 ? -7.826 -13.370 7.035 1.00 85.69 69 ILE A C 1
ATOM 551 O O . ILE A 1 69 ? -8.544 -13.651 7.997 1.00 85.69 69 ILE A O 1
ATOM 555 N N . SER A 1 70 ? -6.730 -12.618 7.167 1.00 89.12 70 SER A N 1
ATOM 556 C CA . SER A 1 70 ? -6.292 -12.094 8.463 1.00 89.12 70 SER A CA 1
ATOM 557 C C . SER A 1 70 ? -7.346 -11.189 9.100 1.00 89.12 70 SER A C 1
ATOM 559 O O . SER A 1 70 ? -7.664 -11.317 10.284 1.00 89.12 70 SER A O 1
ATOM 561 N N . HIS A 1 71 ? -7.951 -10.306 8.300 1.00 86.06 71 HIS A N 1
ATOM 562 C CA . HIS A 1 71 ? -8.991 -9.390 8.767 1.00 86.06 71 HIS A CA 1
ATOM 563 C C . HIS A 1 71 ? -10.207 -10.141 9.292 1.00 86.06 71 HIS A C 1
ATOM 565 O O . HIS A 1 71 ? -10.681 -9.852 10.392 1.00 86.06 71 HIS A O 1
ATOM 571 N N . TYR A 1 72 ? -10.647 -11.149 8.545 1.00 85.06 72 TYR A N 1
ATOM 572 C CA . TYR A 1 72 ? -11.750 -12.009 8.937 1.00 85.06 72 TYR A CA 1
ATOM 573 C C . TYR A 1 72 ? -11.486 -12.724 10.266 1.00 85.06 72 TYR A C 1
ATOM 575 O O . TYR A 1 72 ? -12.288 -12.626 11.195 1.00 85.06 72 TYR A O 1
ATOM 583 N N . PHE A 1 73 ? -10.334 -13.384 10.407 1.00 85.06 73 PHE A N 1
ATOM 584 C CA . PHE A 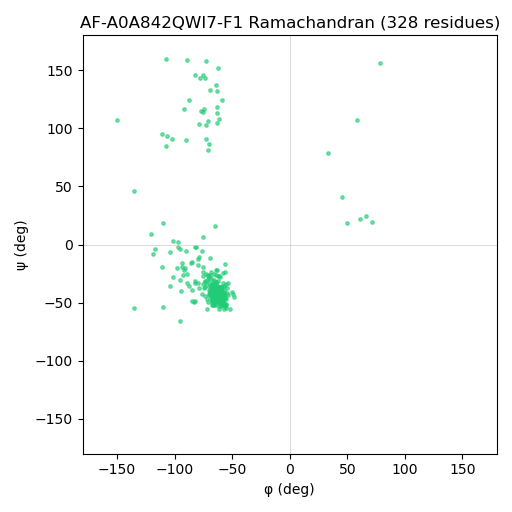1 73 ? -10.011 -14.111 11.635 1.00 85.06 73 PHE A CA 1
ATOM 585 C C . PHE A 1 73 ? -9.834 -13.205 12.853 1.00 85.06 73 PHE A C 1
ATOM 587 O O . PHE A 1 73 ? -10.163 -13.606 13.973 1.00 85.06 73 PHE A O 1
ATOM 594 N N . ARG A 1 74 ? -9.365 -11.974 12.643 1.00 84.75 74 ARG A N 1
ATOM 595 C CA . ARG A 1 74 ? -9.213 -10.966 13.698 1.00 84.75 74 ARG A CA 1
ATOM 596 C C . ARG A 1 74 ? -10.503 -10.211 14.017 1.00 84.75 74 ARG A C 1
ATOM 598 O O . ARG A 1 74 ? -10.493 -9.389 14.927 1.00 84.75 74 ARG A O 1
ATOM 605 N N . GLY A 1 75 ? -11.600 -10.492 13.309 1.00 85.06 75 GLY A N 1
ATOM 606 C CA . GLY A 1 75 ? -12.880 -9.808 13.503 1.00 85.06 75 GLY A CA 1
ATOM 607 C C . GLY A 1 75 ? -12.840 -8.328 13.109 1.00 85.06 75 GLY A C 1
ATOM 608 O O . GLY A 1 75 ? -13.615 -7.535 13.640 1.00 85.06 75 GLY A O 1
ATOM 609 N N . ARG A 1 76 ? -11.922 -7.946 12.211 1.00 85.25 76 ARG A N 1
ATOM 610 C CA . ARG A 1 76 ? -11.814 -6.579 11.688 1.00 85.25 76 ARG A CA 1
ATOM 611 C C . ARG A 1 76 ? -12.888 -6.346 10.637 1.00 85.25 76 ARG A C 1
ATOM 613 O O . ARG A 1 76 ? -13.171 -7.216 9.813 1.00 85.25 76 ARG A O 1
ATOM 620 N N . ASN A 1 77 ? -13.433 -5.139 10.614 1.00 82.81 77 ASN A N 1
ATOM 621 C CA . ASN A 1 77 ? -14.348 -4.720 9.565 1.00 82.81 77 ASN A CA 1
ATOM 622 C C . ASN A 1 77 ? -13.580 -4.099 8.393 1.00 82.81 77 ASN A C 1
ATOM 624 O O . ASN A 1 77 ? -12.481 -3.575 8.552 1.00 82.81 77 ASN A O 1
ATOM 628 N N . LEU A 1 78 ? -14.204 -4.063 7.213 1.00 82.00 78 LEU A N 1
ATOM 629 C CA . LEU A 1 78 ? -13.662 -3.337 6.054 1.00 82.00 78 LEU A CA 1
ATOM 630 C C . LEU A 1 78 ? -13.449 -1.839 6.347 1.00 82.00 78 LEU A C 1
ATOM 632 O O . LEU A 1 78 ? -12.587 -1.206 5.753 1.00 82.00 78 LEU A O 1
ATOM 636 N N . ASP A 1 79 ? -14.181 -1.274 7.308 1.00 82.25 79 ASP A N 1
ATOM 637 C CA . ASP A 1 79 ? -13.967 0.110 7.741 1.00 82.25 79 ASP A CA 1
ATOM 638 C C . ASP A 1 79 ? -12.612 0.299 8.447 1.00 82.25 79 ASP A C 1
ATOM 640 O O . ASP A 1 79 ? -11.958 1.329 8.267 1.00 82.25 79 ASP A O 1
ATOM 644 N N . ASP A 1 80 ? -12.144 -0.720 9.181 1.00 82.69 80 ASP A N 1
ATOM 645 C CA . ASP A 1 80 ? -10.819 -0.727 9.815 1.00 82.69 80 ASP A CA 1
ATOM 646 C C . ASP A 1 80 ? -9.701 -0.801 8.778 1.00 82.69 80 ASP A C 1
ATOM 648 O O . ASP A 1 80 ? -8.589 -0.352 9.047 1.00 82.69 80 ASP A O 1
ATOM 652 N N . LEU A 1 81 ? -10.020 -1.314 7.591 1.00 83.81 81 LEU A N 1
ATOM 653 C CA . LEU A 1 81 ? -9.166 -1.315 6.414 1.00 83.81 81 LEU A CA 1
ATOM 654 C C . LEU A 1 81 ? -9.195 -0.003 5.638 1.00 83.81 81 LEU A C 1
ATOM 656 O O . LEU A 1 81 ? -8.474 0.090 4.656 1.00 83.81 81 LEU A O 1
ATOM 660 N N . GLY A 1 82 ? -9.994 0.991 6.046 1.00 87.12 82 GLY A N 1
ATOM 661 C CA . GLY A 1 82 ? -10.218 2.227 5.287 1.00 87.12 82 GLY A CA 1
ATOM 662 C C . GLY A 1 82 ? -11.061 2.036 4.029 1.00 87.12 82 GLY A C 1
ATOM 663 O O . GLY A 1 82 ? -11.039 2.893 3.148 1.00 87.12 82 GLY A O 1
ATOM 664 N N . CYS A 1 83 ? -11.807 0.938 3.956 1.00 85.75 83 CYS A N 1
ATOM 665 C CA . CYS A 1 83 ? -12.629 0.545 2.822 1.00 85.75 83 CYS A CA 1
ATOM 666 C C . CYS A 1 83 ? -14.116 0.743 3.152 1.00 85.75 83 CYS A C 1
ATOM 668 O O . CYS A 1 83 ? -14.520 0.823 4.316 1.00 85.75 83 CYS A O 1
ATOM 670 N N . ALA A 1 84 ? -14.963 0.835 2.131 1.00 80.69 84 ALA A N 1
ATOM 671 C CA . ALA A 1 84 ? -16.404 0.875 2.335 1.00 80.69 84 ALA A CA 1
ATOM 672 C C . ALA A 1 84 ? -16.932 -0.510 2.735 1.00 80.69 84 ALA A C 1
ATOM 674 O O . ALA A 1 84 ? -16.508 -1.546 2.228 1.00 80.69 84 ALA A O 1
ATOM 675 N N . THR A 1 85 ? -17.924 -0.555 3.625 1.00 73.81 85 THR A N 1
ATOM 676 C CA . THR A 1 85 ? -18.647 -1.812 3.861 1.00 73.81 85 THR A CA 1
ATOM 677 C C . THR A 1 85 ? -19.719 -1.999 2.779 1.00 73.81 85 THR A C 1
ATOM 679 O O . THR A 1 85 ? -20.352 -1.016 2.383 1.00 73.81 85 THR A O 1
ATOM 682 N N . PRO A 1 86 ? -20.019 -3.235 2.332 1.00 68.19 86 PRO A N 1
ATOM 683 C CA . PRO A 1 86 ? -21.085 -3.493 1.359 1.00 68.19 86 PRO A CA 1
ATOM 684 C C . PRO A 1 86 ? -22.442 -2.918 1.780 1.00 68.19 86 PRO A C 1
ATOM 686 O O . PRO A 1 86 ? -23.224 -2.463 0.947 1.00 68.19 86 PRO A O 1
ATOM 689 N N . ILE A 1 87 ? -22.712 -2.890 3.090 1.00 70.25 87 ILE A N 1
ATOM 690 C CA . ILE A 1 87 ? -23.917 -2.284 3.666 1.00 70.25 87 ILE A CA 1
ATOM 691 C C . ILE A 1 87 ? -23.894 -0.766 3.474 1.00 70.25 87 ILE A C 1
ATOM 693 O O . ILE A 1 87 ? -24.865 -0.215 2.958 1.00 70.25 87 ILE A O 1
ATOM 697 N N . LYS A 1 88 ? -22.793 -0.089 3.830 1.00 68.69 88 LYS A N 1
ATOM 698 C CA . LYS A 1 88 ? -22.633 1.359 3.621 1.00 68.69 88 LYS A CA 1
ATOM 699 C C . LYS A 1 88 ? -22.707 1.716 2.138 1.00 68.69 88 LYS A C 1
ATOM 701 O O . LYS A 1 88 ? -23.400 2.664 1.789 1.00 68.69 88 LYS A O 1
ATOM 706 N N . TYR A 1 89 ? -22.102 0.916 1.261 1.00 66.25 89 TYR A N 1
ATOM 707 C CA . TYR A 1 89 ? -22.196 1.090 -0.187 1.00 66.25 89 TYR A CA 1
ATOM 708 C C . TYR A 1 89 ? -23.638 0.927 -0.691 1.00 66.25 89 TYR A C 1
ATOM 710 O O . TYR A 1 89 ? -24.135 1.773 -1.429 1.00 66.25 89 TYR A O 1
ATOM 718 N N . LYS A 1 90 ? -24.370 -0.098 -0.233 1.00 69.88 90 LYS A N 1
ATOM 719 C CA . LYS A 1 90 ? -25.796 -0.279 -0.558 1.00 69.88 90 LYS A CA 1
ATOM 720 C C . LYS A 1 90 ? -26.652 0.882 -0.047 1.00 69.88 90 LYS A C 1
ATOM 722 O O . LYS A 1 90 ? -27.577 1.300 -0.738 1.00 69.88 90 LYS A O 1
ATOM 727 N N . LEU A 1 91 ? -26.354 1.411 1.140 1.00 71.56 91 LEU A N 1
ATOM 728 C CA . LEU A 1 91 ? -27.024 2.589 1.695 1.00 71.56 91 LEU A CA 1
ATOM 729 C C . LEU A 1 91 ? -26.706 3.852 0.888 1.00 71.56 91 LEU A C 1
ATOM 731 O O . LEU A 1 91 ? -27.623 4.614 0.595 1.00 71.56 91 LEU A O 1
ATOM 735 N N . LEU A 1 92 ? -25.453 4.038 0.465 1.00 67.94 92 LEU A N 1
ATOM 736 C CA . LEU A 1 92 ? -25.029 5.097 -0.452 1.00 67.94 92 LEU A CA 1
ATOM 737 C C . LEU A 1 92 ? -25.760 4.986 -1.787 1.00 67.94 92 LEU A C 1
ATOM 739 O O . LEU A 1 92 ? -26.392 5.950 -2.201 1.00 67.94 92 LEU A O 1
ATOM 743 N N . LEU A 1 93 ? -25.779 3.809 -2.415 1.00 67.12 93 LEU A N 1
ATOM 744 C CA . LEU A 1 93 ? -26.529 3.566 -3.648 1.00 67.12 93 LEU A CA 1
ATOM 745 C C . LEU A 1 93 ? -28.025 3.816 -3.470 1.00 67.12 93 LEU A C 1
ATOM 747 O O . LEU A 1 93 ? -28.650 4.400 -4.347 1.00 67.12 93 LEU A O 1
ATOM 751 N N . LYS A 1 94 ? -28.613 3.418 -2.337 1.00 71.50 94 LYS A N 1
ATOM 752 C CA . LYS A 1 94 ? -30.019 3.704 -2.025 1.00 71.50 94 LYS A CA 1
ATOM 753 C C . LYS A 1 94 ? -30.250 5.207 -1.868 1.00 71.50 94 LYS A C 1
ATOM 755 O O . LYS A 1 94 ? -31.240 5.716 -2.378 1.00 71.50 94 LYS A O 1
ATOM 760 N N . LYS A 1 95 ? -29.333 5.923 -1.212 1.00 69.88 95 LYS A N 1
ATOM 761 C CA . LYS A 1 95 ? -29.372 7.382 -1.061 1.00 69.88 95 LYS A CA 1
ATOM 762 C C . LYS A 1 95 ? -29.220 8.091 -2.407 1.00 69.88 95 LYS A C 1
ATOM 764 O O . LYS A 1 95 ? -29.958 9.032 -2.652 1.00 69.88 95 LYS A O 1
ATOM 769 N N . PHE A 1 96 ? -28.336 7.618 -3.286 1.00 66.62 96 PHE A N 1
ATOM 770 C CA . PHE A 1 96 ? -28.176 8.134 -4.649 1.00 66.62 96 PHE A CA 1
ATOM 771 C C . PHE A 1 96 ? -29.407 7.852 -5.510 1.00 66.62 96 PHE A C 1
ATOM 773 O O . PHE A 1 96 ? -29.941 8.773 -6.118 1.00 66.62 96 PHE A O 1
ATOM 780 N N . ARG A 1 97 ? -29.906 6.611 -5.502 1.00 66.06 97 ARG A N 1
ATOM 781 C CA . ARG A 1 97 ? -31.117 6.195 -6.225 1.00 66.06 97 ARG A CA 1
ATOM 782 C C . ARG A 1 97 ? -32.355 6.971 -5.776 1.00 66.06 97 ARG A C 1
ATOM 784 O O . ARG A 1 97 ? -33.208 7.269 -6.599 1.00 66.06 97 ARG A O 1
ATOM 791 N N . ASN A 1 98 ? -32.447 7.286 -4.487 1.00 67.31 98 ASN A N 1
ATOM 792 C CA . ASN A 1 98 ? -33.548 8.065 -3.924 1.00 67.31 98 ASN A CA 1
ATOM 793 C C . ASN A 1 98 ? -33.279 9.577 -3.940 1.00 67.31 98 ASN A C 1
ATOM 795 O O . ASN A 1 98 ? -34.154 10.351 -3.559 1.00 67.31 98 ASN A O 1
ATOM 799 N N . SER A 1 99 ? -32.084 10.018 -4.342 1.00 65.12 99 SER A N 1
ATOM 800 C CA . SER A 1 99 ? -31.846 11.434 -4.571 1.00 65.12 99 SER A CA 1
ATOM 801 C C . SER A 1 99 ? -32.477 11.779 -5.913 1.00 65.12 99 SER A C 1
ATOM 803 O O . SER A 1 99 ? -32.011 11.327 -6.953 1.00 65.12 99 SER A O 1
ATOM 805 N N . ASN A 1 100 ? -33.510 12.619 -5.907 1.00 59.56 100 ASN A N 1
ATOM 806 C CA . ASN A 1 100 ? -34.110 13.184 -7.125 1.00 59.56 100 ASN A CA 1
ATOM 807 C C . ASN A 1 100 ? -33.146 14.118 -7.888 1.00 59.56 100 ASN A C 1
ATOM 809 O O . ASN A 1 100 ? -33.580 14.922 -8.705 1.00 59.56 100 ASN A O 1
ATOM 813 N N . ASN A 1 101 ? -31.843 14.066 -7.597 1.00 66.75 101 ASN A N 1
ATOM 814 C CA . ASN A 1 101 ? -30.834 14.893 -8.223 1.00 66.75 101 ASN A CA 1
ATOM 815 C C . ASN A 1 101 ? -30.070 14.059 -9.267 1.00 66.75 101 ASN A C 1
ATOM 817 O O . ASN A 1 101 ? -29.054 13.438 -8.928 1.00 66.75 101 ASN A O 1
ATOM 821 N N . PRO A 1 102 ? -30.525 14.041 -10.535 1.00 61.59 102 PRO A N 1
ATOM 822 C CA . PRO A 1 102 ? -29.880 13.286 -11.609 1.00 61.59 102 PRO A CA 1
ATOM 823 C C . PRO A 1 102 ? -28.405 13.661 -11.785 1.00 61.59 102 PRO A C 1
ATOM 825 O O . PRO A 1 102 ? -27.619 12.824 -12.215 1.00 61.59 102 PRO A O 1
ATOM 828 N N . ARG A 1 103 ? -27.988 14.864 -11.362 1.00 63.91 103 ARG A N 1
ATOM 829 C CA . ARG A 1 103 ? -26.593 15.320 -11.397 1.00 63.91 103 ARG A CA 1
ATOM 830 C C . ARG A 1 103 ? -25.659 14.434 -10.579 1.00 63.91 103 ARG A C 1
ATOM 832 O O . ARG A 1 103 ? -24.541 14.203 -11.008 1.00 63.91 103 ARG A O 1
ATOM 839 N N . ASN A 1 104 ? -26.104 13.917 -9.435 1.00 55.00 104 ASN A N 1
ATOM 840 C CA . ASN A 1 104 ? -25.278 13.083 -8.555 1.00 55.00 104 ASN A CA 1
ATOM 841 C C . ASN A 1 104 ? -25.086 11.668 -9.113 1.00 55.00 104 ASN A C 1
ATOM 843 O O . ASN A 1 104 ? -24.000 11.100 -9.013 1.00 55.00 104 ASN A O 1
ATOM 847 N N . VAL A 1 105 ? -26.135 11.122 -9.733 1.00 54.78 105 VAL A N 1
ATOM 848 C CA . VAL A 1 105 ? -26.078 9.845 -10.455 1.00 54.78 105 VAL A CA 1
ATOM 849 C C . VAL A 1 105 ? -25.185 9.994 -11.688 1.00 54.78 105 VAL A C 1
ATOM 851 O O . VAL A 1 105 ? -24.297 9.172 -11.895 1.00 54.78 105 VAL A O 1
ATOM 854 N N . LEU A 1 106 ? -25.348 11.082 -12.446 1.00 61.22 106 LEU A N 1
ATOM 855 C CA . LEU A 1 106 ? -24.526 11.389 -13.614 1.00 61.22 106 LEU A CA 1
ATOM 856 C C .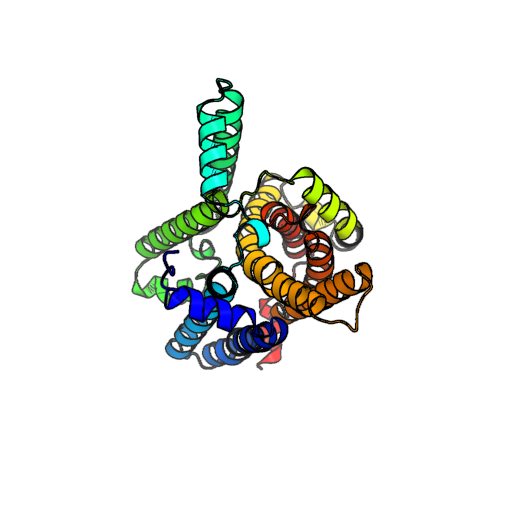 LEU A 1 106 ? -23.058 11.641 -13.243 1.00 61.22 106 LEU A C 1
ATOM 858 O O . LEU A 1 106 ? -22.182 11.226 -13.985 1.00 61.22 106 LEU A O 1
ATOM 862 N N . LEU A 1 107 ? -22.766 12.272 -12.099 1.00 64.75 107 LEU A N 1
ATOM 863 C CA . LEU A 1 107 ? -21.387 12.477 -11.643 1.00 64.75 107 LEU A CA 1
ATOM 864 C C . LEU A 1 107 ? -20.726 11.144 -11.286 1.00 64.75 107 LEU A C 1
ATOM 866 O O . LEU A 1 107 ? -19.603 10.890 -11.696 1.00 64.75 107 LEU A O 1
ATOM 870 N N . PHE A 1 108 ? -21.425 10.280 -10.546 1.00 60.72 108 PHE A N 1
ATOM 871 C CA . PHE A 1 108 ? -20.876 8.992 -10.126 1.00 60.72 108 PHE A CA 1
ATOM 872 C C . PHE A 1 108 ? -20.661 8.050 -11.318 1.00 60.72 108 PHE A C 1
ATOM 874 O O . PHE A 1 108 ? -19.556 7.549 -11.516 1.00 60.72 108 PHE A O 1
ATOM 881 N N . PHE A 1 109 ? -21.695 7.848 -12.142 1.00 59.94 109 PHE A N 1
ATOM 882 C CA . PHE A 1 109 ? -21.592 7.007 -13.336 1.00 59.94 109 PHE A CA 1
ATOM 883 C C . PHE A 1 109 ? -20.734 7.646 -14.424 1.00 59.94 109 PHE A C 1
ATOM 885 O O . PHE A 1 109 ? -20.050 6.923 -15.130 1.00 59.94 109 PHE A O 1
ATOM 892 N N . GLY A 1 110 ? -20.724 8.973 -14.540 1.00 64.81 110 GLY A N 1
ATOM 893 C CA . GLY A 1 110 ? -19.885 9.704 -15.485 1.00 64.81 110 GLY A CA 1
ATOM 894 C C . GLY A 1 110 ? -18.408 9.633 -15.123 1.00 64.81 110 GLY A C 1
ATOM 895 O O . GLY A 1 110 ? -17.601 9.393 -16.006 1.00 64.81 110 GLY A O 1
ATOM 896 N N . ILE A 1 111 ? -18.043 9.751 -13.841 1.00 59.31 111 ILE A N 1
ATOM 897 C CA . ILE A 1 111 ? -16.659 9.541 -13.384 1.00 59.31 111 ILE A CA 1
ATOM 898 C C . ILE A 1 111 ? -16.255 8.077 -13.581 1.00 59.31 111 ILE A C 1
ATOM 900 O O . ILE A 1 111 ? -15.176 7.817 -14.098 1.00 59.31 111 ILE A O 1
ATOM 904 N N . TYR A 1 112 ? -17.122 7.124 -13.228 1.00 59.97 112 TYR A N 1
ATOM 905 C CA . TYR A 1 112 ? -16.861 5.698 -13.446 1.00 59.97 112 TYR A CA 1
ATOM 906 C C . TYR A 1 112 ? -16.673 5.368 -14.935 1.00 59.97 112 TYR A C 1
ATOM 908 O O . TYR A 1 112 ? -15.690 4.736 -15.306 1.00 59.97 112 TYR A O 1
ATOM 916 N N . LEU A 1 113 ? -17.577 5.848 -15.791 1.00 54.91 113 LEU A N 1
ATOM 917 C CA . LEU A 1 113 ? -17.525 5.656 -17.237 1.00 54.91 113 LEU A CA 1
ATOM 918 C C . LEU A 1 113 ? -16.335 6.389 -17.861 1.00 54.91 113 LEU A C 1
ATOM 920 O O . LEU A 1 113 ? -15.721 5.857 -18.771 1.00 54.91 113 LEU A O 1
ATOM 924 N N . LEU A 1 114 ? -15.969 7.572 -17.366 1.00 55.69 114 LEU A N 1
ATOM 925 C CA . LEU A 1 114 ? -14.789 8.303 -17.825 1.00 55.69 114 LEU A CA 1
ATOM 926 C C . LEU A 1 114 ? -13.501 7.566 -17.450 1.00 55.69 114 LEU A C 1
ATOM 928 O O . LEU A 1 114 ? -12.632 7.433 -18.300 1.00 55.69 114 LEU A O 1
ATOM 932 N N . ILE A 1 115 ? -13.388 7.046 -16.223 1.00 55.47 115 ILE A N 1
ATOM 933 C CA . ILE A 1 115 ? -12.254 6.206 -15.804 1.00 55.47 115 ILE A CA 1
ATOM 934 C C . ILE A 1 115 ? -12.184 4.952 -16.683 1.00 55.47 115 ILE A C 1
ATOM 936 O O . ILE A 1 115 ? -11.112 4.610 -17.168 1.00 55.47 115 ILE A O 1
ATOM 940 N N . PHE A 1 116 ? -13.325 4.312 -16.946 1.00 57.47 116 PHE A N 1
ATOM 941 C CA . PHE A 1 116 ? -13.417 3.136 -17.809 1.00 57.47 116 PHE A CA 1
ATOM 942 C C . PHE A 1 116 ? -13.044 3.436 -19.271 1.00 57.47 116 PHE A C 1
ATOM 944 O O . PHE A 1 116 ? -12.280 2.691 -19.878 1.00 57.47 116 PHE A O 1
ATOM 951 N N . ILE A 1 117 ? -13.535 4.539 -19.844 1.00 51.84 117 ILE A N 1
ATOM 952 C CA . ILE A 1 117 ? -13.205 4.967 -21.210 1.00 51.84 117 ILE A CA 1
ATOM 953 C C . ILE A 1 117 ? -11.726 5.333 -21.291 1.00 51.84 117 ILE A C 1
ATOM 955 O O . ILE A 1 117 ? -11.027 4.761 -22.110 1.00 51.84 117 ILE A O 1
ATOM 959 N N . LEU A 1 118 ? -11.216 6.199 -20.410 1.00 50.03 118 LEU A N 1
ATOM 960 C CA . LEU A 1 118 ? -9.800 6.585 -20.405 1.00 50.03 118 LEU A CA 1
ATOM 961 C C . LEU A 1 118 ? -8.872 5.381 -20.232 1.00 50.03 118 LEU A C 1
ATOM 963 O O . LEU A 1 118 ? -7.783 5.377 -20.797 1.00 50.03 118 LEU A O 1
ATOM 967 N N . PHE A 1 119 ? -9.300 4.364 -19.485 1.00 48.94 119 PHE A N 1
ATOM 968 C CA . PHE A 1 119 ? -8.574 3.110 -19.348 1.00 48.94 119 PHE A CA 1
ATOM 969 C C . PHE A 1 119 ? -8.636 2.257 -20.625 1.00 48.94 119 PHE A C 1
ATOM 971 O O . PHE A 1 119 ? -7.609 1.791 -21.103 1.00 48.94 119 PHE A O 1
ATOM 978 N N . THR A 1 120 ? -9.818 2.086 -21.221 1.00 48.94 120 THR A N 1
ATOM 979 C CA . THR A 1 120 ? -9.998 1.272 -22.438 1.00 48.94 120 THR A CA 1
ATOM 980 C C . THR A 1 120 ? -9.440 1.929 -23.702 1.00 48.94 120 THR A C 1
ATOM 982 O O . THR A 1 120 ? -9.066 1.219 -24.631 1.00 48.94 120 THR A O 1
ATOM 985 N N . THR A 1 121 ? -9.336 3.261 -23.749 1.00 46.47 121 THR A N 1
ATOM 986 C CA . THR A 1 121 ? -8.829 4.002 -24.914 1.00 46.47 121 THR A CA 1
ATOM 987 C C . THR A 1 121 ? -7.323 4.261 -24.883 1.00 46.47 121 THR A C 1
ATOM 989 O O . THR A 1 121 ? -6.762 4.523 -25.941 1.00 46.47 121 THR A O 1
ATOM 992 N N . ASN A 1 122 ? -6.658 4.197 -23.719 1.00 45.59 122 ASN A N 1
ATOM 993 C CA . ASN A 1 122 ? -5.227 4.539 -23.573 1.00 45.59 122 ASN A CA 1
ATOM 994 C C . ASN A 1 122 ? -4.297 3.346 -23.284 1.00 45.59 122 ASN A C 1
ATOM 996 O O . ASN A 1 122 ? -3.168 3.530 -22.834 1.00 45.59 122 ASN A O 1
ATOM 1000 N N . ILE A 1 123 ? -4.732 2.120 -23.559 1.00 49.12 123 ILE A N 1
ATOM 1001 C CA . ILE A 1 123 ? -3.864 0.935 -23.526 1.00 49.12 123 ILE A CA 1
ATOM 1002 C C . ILE A 1 123 ? -3.634 0.540 -24.988 1.00 49.12 123 ILE A C 1
ATOM 1004 O O . ILE A 1 123 ? -4.514 -0.019 -25.630 1.00 49.12 123 ILE A O 1
ATOM 1008 N N . ILE A 1 124 ? -2.562 0.983 -25.654 1.00 48.41 124 ILE A N 1
ATOM 1009 C CA . ILE A 1 124 ? -1.161 0.554 -25.478 1.00 48.41 124 ILE A CA 1
ATOM 1010 C C . ILE A 1 124 ? -1.075 -0.925 -25.090 1.00 48.41 124 ILE A C 1
ATOM 1012 O O . ILE A 1 124 ? -0.844 -1.265 -23.938 1.00 48.41 124 ILE A O 1
ATOM 1016 N N . ASP A 1 125 ? -1.229 -1.767 -26.112 1.00 46.97 125 ASP A N 1
ATOM 1017 C CA . ASP A 1 125 ? -0.825 -3.173 -26.176 1.00 46.97 125 ASP A CA 1
ATOM 1018 C C . ASP A 1 125 ? -1.436 -4.088 -25.097 1.00 46.97 125 ASP A C 1
ATOM 1020 O O . ASP A 1 125 ? -1.047 -4.087 -23.930 1.00 46.97 125 ASP A O 1
ATOM 1024 N N . ALA A 1 126 ? -2.382 -4.938 -25.504 1.00 38.72 126 ALA A N 1
ATOM 1025 C CA . ALA A 1 126 ? -3.072 -5.874 -24.616 1.00 38.72 126 ALA A CA 1
ATOM 1026 C C . ALA A 1 126 ? -2.127 -6.827 -23.853 1.00 38.72 126 ALA A C 1
ATOM 1028 O 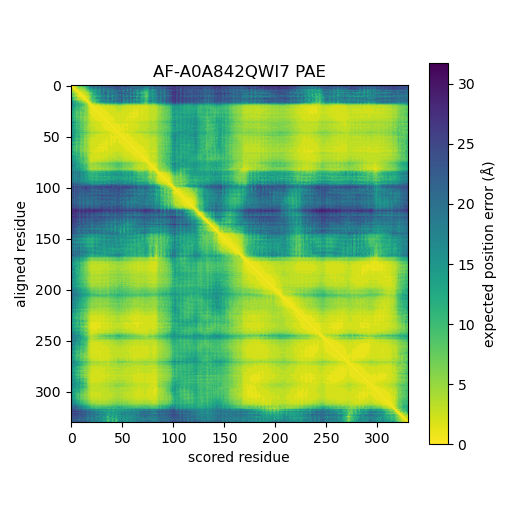O . ALA A 1 126 ? -2.502 -7.401 -22.832 1.00 38.72 126 ALA A O 1
ATOM 1029 N N . THR A 1 127 ? -0.876 -6.959 -24.297 1.00 42.62 127 THR A N 1
ATOM 1030 C CA . THR A 1 127 ? 0.187 -7.679 -23.584 1.00 42.62 127 THR A CA 1
ATOM 1031 C C . THR A 1 127 ? 0.569 -7.039 -22.239 1.00 42.62 127 THR A C 1
ATOM 1033 O O . THR A 1 127 ? 1.045 -7.745 -21.349 1.00 42.62 127 THR A O 1
ATOM 1036 N N . LYS A 1 128 ? 0.294 -5.740 -22.045 1.00 45.22 128 LYS A N 1
ATOM 1037 C CA . LYS A 1 128 ? 0.568 -4.958 -20.823 1.00 45.22 128 LYS A CA 1
ATOM 1038 C C . LYS A 1 128 ? -0.639 -4.827 -19.876 1.00 45.22 128 LYS A C 1
ATOM 1040 O O . LYS A 1 128 ? -0.493 -4.264 -18.795 1.00 45.22 128 LYS A O 1
ATOM 1045 N N . LEU A 1 129 ? -1.809 -5.369 -20.247 1.00 41.03 129 LEU A N 1
ATOM 1046 C CA . LEU A 1 129 ? -3.075 -5.297 -19.483 1.00 41.03 129 LEU A CA 1
ATOM 1047 C C . LEU A 1 129 ? -3.093 -6.096 -18.178 1.00 41.03 129 LEU A C 1
ATOM 1049 O O . LEU A 1 129 ? -4.027 -5.958 -17.392 1.00 41.03 129 LEU A O 1
ATOM 1053 N N . LEU A 1 130 ? -2.101 -6.953 -17.953 1.00 47.81 130 LEU A N 1
ATOM 1054 C CA . LEU A 1 130 ? -2.034 -7.823 -16.787 1.00 47.81 130 LEU A CA 1
ATOM 1055 C C . LEU A 1 130 ? -0.952 -7.311 -15.830 1.00 47.81 130 LEU A C 1
ATOM 1057 O O . LEU A 1 130 ? 0.175 -7.790 -15.887 1.00 47.81 130 LEU A O 1
ATOM 1061 N N . PRO A 1 131 ? -1.231 -6.356 -14.932 1.00 43.91 131 PRO A N 1
ATOM 1062 C CA . PRO A 1 131 ? -0.239 -5.944 -13.941 1.00 43.91 131 PRO A CA 1
ATOM 1063 C C . PRO A 1 131 ? 0.118 -7.083 -12.966 1.00 43.91 131 PRO A C 1
ATOM 1065 O O . PRO A 1 131 ? 1.232 -7.109 -12.452 1.00 43.91 131 PRO A O 1
ATOM 1068 N N . VAL A 1 132 ? -0.785 -8.052 -12.740 1.00 43.22 132 VAL A N 1
ATOM 1069 C CA . VAL A 1 132 ? -0.546 -9.204 -11.843 1.00 43.22 132 VAL A CA 1
ATOM 1070 C C . VAL A 1 132 ? -0.035 -10.435 -12.604 1.00 43.22 132 VAL A C 1
ATOM 1072 O O . VAL A 1 132 ? 0.876 -11.113 -12.132 1.00 43.22 132 VAL A O 1
ATOM 1075 N N . LEU A 1 133 ? -0.569 -10.711 -13.800 1.00 41.47 133 LEU A N 1
ATOM 1076 C CA . LEU A 1 133 ? -0.179 -11.865 -14.626 1.00 41.47 133 LEU A CA 1
ATOM 1077 C C . LEU A 1 133 ? 0.765 -11.524 -15.787 1.00 41.47 133 LEU A C 1
ATOM 1079 O O . LEU A 1 133 ? 1.100 -12.416 -16.548 1.00 41.47 133 LEU A O 1
ATOM 1083 N N . GLY A 1 134 ? 1.227 -10.286 -15.955 1.00 46.78 134 GLY A N 1
ATOM 1084 C CA . GLY A 1 134 ? 2.078 -9.857 -17.079 1.00 46.78 134 GLY A CA 1
ATOM 1085 C C . GLY A 1 134 ? 3.290 -10.764 -17.345 1.00 46.78 134 GLY A C 1
ATOM 1086 O O . GLY A 1 134 ? 3.517 -11.134 -18.497 1.00 46.78 134 GLY A O 1
ATOM 1087 N N . PRO A 1 135 ? 4.010 -11.231 -16.305 1.00 47.28 135 PRO A N 1
ATOM 1088 C CA . PRO A 1 135 ? 5.071 -12.229 -16.460 1.00 47.28 135 PRO A CA 1
ATOM 1089 C C . PRO A 1 135 ? 4.563 -13.622 -16.874 1.00 47.28 135 PRO A C 1
ATOM 1091 O O . PRO A 1 135 ? 5.206 -14.304 -17.666 1.00 47.28 135 PRO A O 1
ATOM 1094 N N . LEU A 1 136 ? 3.390 -14.042 -16.383 1.00 44.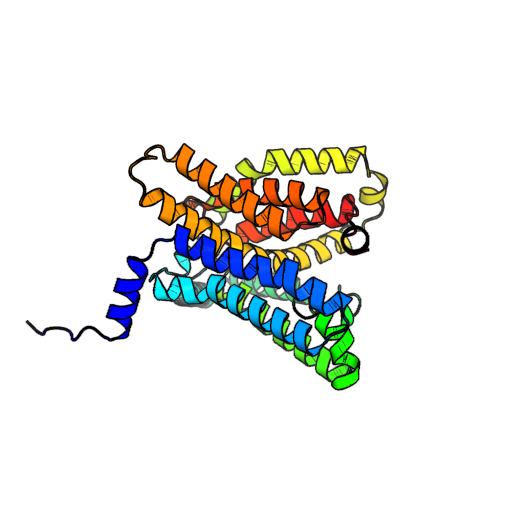88 136 LEU A N 1
ATOM 1095 C CA . LEU A 1 136 ? 2.725 -15.281 -16.806 1.00 44.88 136 LEU A CA 1
ATOM 1096 C C . LEU A 1 136 ? 2.164 -15.168 -18.228 1.00 44.88 136 LEU A C 1
ATOM 1098 O O . LEU A 1 136 ? 2.087 -16.173 -18.921 1.00 44.88 136 LEU A O 1
ATOM 1102 N N . ASN A 1 137 ? 1.820 -13.962 -18.678 1.00 51.12 137 ASN A N 1
ATOM 1103 C CA . ASN A 1 137 ? 1.209 -13.684 -19.970 1.00 51.12 137 ASN A CA 1
ATOM 1104 C C . ASN A 1 137 ? 2.147 -14.057 -21.115 1.00 51.12 137 ASN A C 1
ATOM 1106 O O . ASN A 1 137 ? 1.753 -14.780 -22.019 1.00 51.12 137 ASN A O 1
ATOM 1110 N N . MET A 1 138 ? 3.421 -13.665 -21.036 1.00 51.97 138 MET A N 1
ATOM 1111 C CA . MET A 1 138 ? 4.402 -14.016 -22.072 1.00 51.97 138 MET A CA 1
ATOM 1112 C C . MET A 1 138 ? 4.589 -15.535 -22.220 1.00 51.97 138 MET A C 1
ATOM 1114 O O . MET A 1 138 ? 4.859 -16.013 -23.319 1.00 51.97 138 MET A O 1
ATOM 1118 N N . ASN A 1 139 ? 4.370 -16.293 -21.141 1.00 53.00 139 ASN A N 1
ATOM 1119 C CA . ASN A 1 139 ? 4.476 -17.753 -21.129 1.00 53.00 139 ASN A CA 1
ATOM 1120 C C . ASN A 1 139 ? 3.137 -18.468 -21.412 1.00 53.00 139 ASN A C 1
ATOM 1122 O O . ASN A 1 139 ? 3.144 -19.593 -21.904 1.00 53.00 139 ASN A O 1
ATOM 1126 N N . LEU A 1 140 ? 1.992 -17.837 -21.124 1.00 50.84 140 LEU A N 1
ATOM 1127 C CA . LEU A 1 140 ? 0.641 -18.375 -21.340 1.00 50.84 140 LEU A CA 1
ATOM 1128 C C . LEU A 1 140 ? 0.089 -18.048 -22.729 1.00 50.84 140 LEU A C 1
ATOM 1130 O O . LEU A 1 140 ? -0.630 -18.872 -23.287 1.00 50.84 140 LEU A O 1
ATOM 1134 N N . VAL A 1 141 ? 0.428 -16.892 -23.310 1.00 57.31 141 VAL A N 1
ATOM 1135 C CA . VAL A 1 141 ? -0.014 -16.467 -24.653 1.00 57.31 141 VAL A CA 1
ATOM 1136 C C . VAL A 1 141 ? 0.190 -17.571 -25.702 1.00 57.31 141 VAL A C 1
ATOM 1138 O O . VAL A 1 141 ? -0.767 -17.852 -26.430 1.00 57.31 141 VAL A O 1
ATOM 1141 N N . PRO A 1 142 ? 1.344 -18.272 -25.758 1.00 60.56 142 PRO A N 1
ATOM 1142 C CA . PRO A 1 142 ? 1.528 -19.379 -26.698 1.00 60.56 142 PRO A CA 1
ATOM 1143 C C . PRO A 1 142 ? 0.626 -20.596 -26.428 1.00 60.56 142 PRO A C 1
ATOM 1145 O O . PRO A 1 142 ? 0.350 -21.359 -27.347 1.00 60.56 142 PRO A O 1
ATOM 1148 N N . LEU A 1 143 ? 0.173 -20.794 -25.184 1.00 60.06 143 LEU A N 1
ATOM 1149 C CA . LEU A 1 143 ? -0.610 -21.958 -24.748 1.00 60.06 143 LEU A CA 1
ATOM 1150 C C . LEU A 1 143 ? -2.122 -21.784 -24.945 1.00 60.06 143 LEU A C 1
ATOM 1152 O O . LEU A 1 143 ? -2.808 -22.760 -25.238 1.00 60.06 143 LEU A O 1
ATOM 1156 N N . ILE A 1 144 ? -2.651 -20.569 -24.763 1.00 63.38 144 ILE A N 1
ATOM 1157 C CA . ILE A 1 144 ? -4.106 -20.308 -24.775 1.00 63.38 144 ILE A CA 1
ATOM 1158 C C . ILE A 1 144 ? -4.558 -19.346 -25.885 1.00 63.38 144 ILE A C 1
ATOM 1160 O O . ILE A 1 144 ? -5.757 -19.198 -26.122 1.00 63.38 144 ILE A O 1
ATOM 1164 N N . GLY A 1 145 ? -3.614 -18.726 -26.598 1.00 64.25 145 GLY A N 1
ATOM 1165 C CA . GLY A 1 145 ? -3.875 -17.804 -27.701 1.00 64.25 145 GLY A CA 1
ATOM 1166 C C . GLY A 1 145 ? -4.295 -16.394 -27.260 1.00 64.25 145 GLY A C 1
ATOM 1167 O O . GLY A 1 145 ? -4.850 -16.177 -26.182 1.00 64.25 145 GLY A O 1
ATOM 1168 N N . ASN A 1 146 ? -4.059 -15.416 -28.142 1.00 58.22 146 ASN A N 1
ATOM 1169 C CA . ASN A 1 146 ? -4.266 -13.984 -27.872 1.00 58.22 146 ASN A CA 1
ATOM 1170 C C . ASN A 1 146 ? -5.699 -13.636 -27.439 1.00 58.22 146 ASN A C 1
ATOM 1172 O O . ASN A 1 146 ? -5.899 -12.770 -26.593 1.00 58.22 146 ASN A O 1
ATOM 1176 N N . PHE A 1 147 ? -6.706 -14.314 -27.998 1.00 57.59 147 PHE A N 1
ATOM 1177 C CA . PHE A 1 147 ? -8.105 -14.040 -27.669 1.00 57.59 147 PHE A CA 1
ATOM 1178 C C . PHE A 1 147 ? -8.455 -14.443 -26.229 1.00 57.59 147 PHE A C 1
ATOM 1180 O O . PHE A 1 147 ? -9.095 -13.673 -25.517 1.00 57.59 147 PHE A O 1
ATOM 1187 N N . ALA A 1 148 ? -7.998 -15.612 -25.766 1.00 60.56 148 ALA A N 1
ATOM 1188 C CA . ALA A 1 148 ? -8.247 -16.064 -24.398 1.00 60.56 148 ALA A CA 1
ATOM 1189 C C . ALA A 1 148 ? -7.554 -15.160 -23.370 1.00 60.56 148 ALA A C 1
ATOM 1191 O O . ALA A 1 148 ? -8.141 -14.844 -22.339 1.00 60.56 148 ALA A O 1
ATOM 1192 N N . VAL A 1 149 ? -6.344 -14.689 -23.684 1.00 56.38 149 VAL A N 1
ATOM 1193 C CA . VAL A 1 149 ? -5.610 -13.710 -22.872 1.00 56.38 149 VAL A CA 1
ATOM 1194 C C . VAL A 1 149 ? -6.411 -12.426 -22.705 1.00 56.38 149 VAL A C 1
ATOM 1196 O O . VAL A 1 149 ? -6.622 -11.998 -21.577 1.00 56.38 149 VAL A O 1
ATOM 1199 N N . VAL A 1 150 ? -6.930 -11.857 -23.798 1.00 56.28 150 VAL A N 1
ATOM 1200 C CA . VAL A 1 150 ? -7.752 -10.637 -23.747 1.00 56.28 150 VAL A CA 1
ATOM 1201 C C . VAL A 1 150 ? -8.989 -10.837 -22.869 1.00 56.28 150 VAL A C 1
ATOM 1203 O O . VAL A 1 150 ? -9.289 -9.987 -22.035 1.00 56.28 150 VAL A O 1
ATOM 1206 N N . ILE A 1 151 ? -9.684 -11.970 -23.001 1.00 57.88 151 ILE A N 1
ATOM 1207 C CA . ILE A 1 151 ? -10.859 -12.275 -22.172 1.00 57.88 151 ILE A CA 1
ATOM 1208 C C . ILE A 1 151 ? -1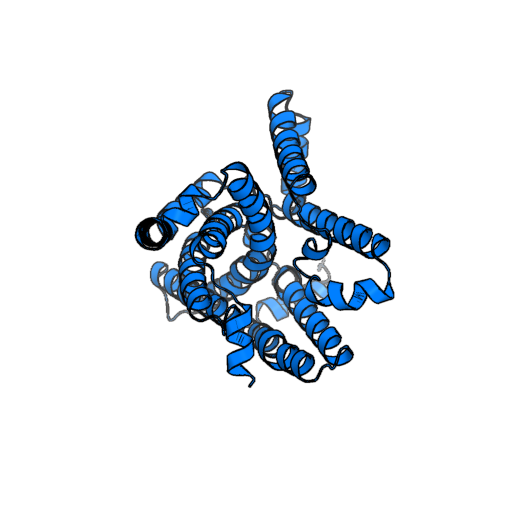0.482 -12.412 -20.691 1.00 57.88 151 ILE A C 1
ATOM 1210 O O . ILE A 1 151 ? -11.174 -11.857 -19.840 1.00 57.88 151 ILE A O 1
ATOM 1214 N N . ILE A 1 152 ? -9.379 -13.094 -20.369 1.00 59.50 152 ILE A N 1
ATOM 1215 C CA . ILE A 1 152 ? -8.885 -13.223 -18.989 1.00 59.50 152 ILE A CA 1
ATOM 1216 C C . ILE A 1 152 ? -8.505 -11.852 -18.424 1.00 59.50 152 ILE A C 1
ATOM 1218 O O . ILE A 1 152 ? -8.898 -11.543 -17.305 1.00 59.50 152 ILE A O 1
ATOM 1222 N N . SER A 1 153 ? -7.821 -11.007 -19.199 1.00 56.34 153 SER A N 1
ATOM 1223 C CA . SER A 1 153 ? -7.462 -9.646 -18.792 1.00 56.34 153 SER A CA 1
ATOM 1224 C C . SER A 1 153 ? -8.680 -8.774 -18.523 1.00 56.34 153 SER A C 1
ATOM 1226 O O . SER A 1 153 ? -8.705 -8.056 -17.528 1.00 56.34 153 SER A O 1
ATOM 1228 N N . ILE A 1 154 ? -9.708 -8.858 -19.372 1.00 58.47 154 ILE A N 1
ATOM 1229 C CA . ILE A 1 154 ? -10.970 -8.144 -19.157 1.00 58.47 154 ILE A CA 1
ATOM 1230 C C . ILE A 1 154 ? -11.636 -8.644 -17.875 1.00 58.47 154 ILE A C 1
ATOM 1232 O O . ILE A 1 154 ? -12.024 -7.832 -17.046 1.00 58.47 154 ILE A O 1
ATOM 1236 N N . ILE A 1 155 ? -11.735 -9.961 -17.669 1.00 61.31 155 ILE A N 1
ATOM 1237 C CA . ILE A 1 155 ? -12.350 -10.529 -16.459 1.00 61.31 155 ILE A CA 1
ATOM 1238 C C . ILE A 1 155 ? -11.573 -10.117 -15.206 1.00 61.31 155 ILE A C 1
ATOM 1240 O O . ILE A 1 155 ? -12.180 -9.712 -14.220 1.00 61.31 155 ILE A O 1
ATOM 1244 N N . GLU A 1 156 ? -10.247 -10.201 -15.231 1.00 62.06 156 GLU A N 1
ATOM 1245 C CA . GLU A 1 156 ? -9.391 -9.814 -14.113 1.00 62.06 156 GLU A CA 1
ATOM 1246 C C . GLU A 1 156 ? -9.551 -8.329 -13.788 1.00 62.06 156 GLU A C 1
ATOM 1248 O O . GLU A 1 156 ? -9.775 -7.973 -12.629 1.00 62.06 156 GLU A O 1
ATOM 1253 N N . TYR A 1 157 ? -9.515 -7.470 -14.807 1.00 62.19 157 TYR A N 1
ATOM 1254 C CA . TYR A 1 157 ? -9.720 -6.041 -14.632 1.00 62.19 157 TYR A CA 1
ATOM 1255 C C . TYR A 1 157 ? -11.123 -5.728 -14.115 1.00 62.19 157 TYR A C 1
ATOM 1257 O O . TYR A 1 157 ? -11.247 -4.969 -13.164 1.00 62.19 157 TYR A O 1
ATOM 1265 N N . GLU A 1 158 ? -12.174 -6.336 -14.662 1.00 59.81 158 GLU A N 1
ATOM 1266 C CA . GLU A 1 158 ? -13.554 -6.144 -14.201 1.00 59.81 158 GLU A CA 1
ATOM 1267 C C . GLU A 1 158 ? -13.740 -6.616 -12.761 1.00 59.81 158 GLU A C 1
ATOM 1269 O O . GLU A 1 158 ? -14.380 -5.936 -11.962 1.00 59.81 158 GLU A O 1
ATOM 1274 N N . VAL A 1 159 ? -13.142 -7.750 -12.386 1.00 60.78 159 VAL A N 1
ATOM 1275 C CA . VAL A 1 159 ? -13.160 -8.247 -11.008 1.00 60.78 159 VAL A CA 1
ATOM 1276 C C . VAL A 1 159 ? -12.424 -7.271 -10.095 1.00 60.78 159 VAL A C 1
ATOM 1278 O O . VAL A 1 159 ? -12.968 -6.860 -9.069 1.00 60.78 159 VAL A O 1
ATOM 1281 N N . LEU A 1 160 ? -11.221 -6.837 -10.461 1.00 62.72 160 LEU A N 1
ATOM 1282 C CA . LEU A 1 160 ? -10.424 -5.932 -9.637 1.00 62.72 160 LEU A CA 1
ATOM 1283 C C . LEU A 1 160 ? -11.039 -4.527 -9.566 1.00 62.72 160 LEU A C 1
ATOM 1285 O O . LEU A 1 160 ? -11.083 -3.942 -8.486 1.00 62.72 160 LEU A O 1
ATOM 1289 N N . LEU A 1 161 ? -11.608 -4.018 -10.658 1.00 63.09 161 LEU A N 1
ATOM 1290 C CA . LEU A 1 161 ? -12.382 -2.779 -10.710 1.00 63.09 161 LEU A CA 1
ATOM 1291 C C . LEU A 1 161 ? -13.658 -2.908 -9.877 1.00 63.09 161 LEU A C 1
ATOM 1293 O O . LEU A 1 161 ? -14.003 -1.987 -9.140 1.00 63.09 161 LEU A O 1
ATOM 1297 N N . PHE A 1 162 ? -14.345 -4.047 -9.925 1.00 61.69 162 PHE A N 1
ATOM 1298 C CA . PHE A 1 162 ? -15.499 -4.332 -9.077 1.00 61.69 162 PHE A CA 1
ATOM 1299 C C . PHE A 1 162 ? -15.112 -4.305 -7.594 1.00 61.69 162 PHE A C 1
ATOM 1301 O O . PHE A 1 162 ? -15.780 -3.638 -6.800 1.00 61.69 162 PHE A O 1
ATOM 1308 N N . PHE A 1 163 ? -14.008 -4.951 -7.211 1.00 61.75 163 PHE A N 1
ATOM 1309 C CA . PHE A 1 163 ? -13.492 -4.913 -5.841 1.00 61.75 163 PHE A CA 1
ATOM 1310 C C . PHE A 1 163 ? -13.081 -3.488 -5.434 1.00 61.75 163 PHE A C 1
ATOM 1312 O O . PHE A 1 163 ? -13.539 -2.989 -4.402 1.00 61.75 163 PHE A O 1
ATOM 1319 N N . ALA A 1 164 ? -12.303 -2.789 -6.262 1.00 63.47 164 ALA A N 1
ATOM 1320 C CA . ALA A 1 164 ? -11.852 -1.423 -6.003 1.00 63.47 164 ALA A CA 1
ATOM 1321 C C . ALA A 1 164 ? -13.034 -0.450 -5.852 1.00 63.47 164 ALA A C 1
ATOM 1323 O O . ALA A 1 164 ? -13.105 0.323 -4.897 1.00 63.47 164 ALA A O 1
ATOM 1324 N N . THR A 1 165 ? -14.020 -0.523 -6.744 1.00 62.44 165 THR A N 1
ATOM 1325 C CA . THR A 1 165 ? -15.128 0.441 -6.767 1.00 62.44 165 THR A CA 1
ATOM 1326 C C . THR A 1 165 ? -16.243 0.127 -5.776 1.00 62.44 165 THR A C 1
ATOM 1328 O O . THR A 1 165 ? -16.851 1.053 -5.240 1.00 62.44 165 THR A O 1
ATOM 1331 N N . ARG A 1 166 ? -16.531 -1.147 -5.483 1.00 61.06 166 ARG A N 1
ATOM 1332 C CA . ARG A 1 166 ? -17.647 -1.511 -4.589 1.00 61.06 166 ARG A CA 1
ATOM 1333 C C . ARG A 1 166 ? -17.245 -1.728 -3.145 1.00 61.06 166 ARG A C 1
ATOM 1335 O O . ARG A 1 166 ? -18.064 -1.498 -2.256 1.00 61.06 166 ARG A O 1
ATOM 1342 N N . ILE A 1 167 ? -16.023 -2.193 -2.914 1.00 62.72 167 ILE A N 1
ATOM 1343 C CA . ILE A 1 167 ? -15.533 -2.506 -1.571 1.00 62.72 167 ILE A CA 1
ATOM 1344 C C . ILE A 1 167 ? -14.588 -1.407 -1.086 1.00 62.72 167 ILE A C 1
ATOM 1346 O O . ILE A 1 167 ? -14.649 -1.048 0.083 1.00 62.72 167 ILE A O 1
ATOM 1350 N N . MET A 1 168 ? -13.776 -0.794 -1.952 1.00 66.31 168 MET A N 1
ATOM 1351 C CA . MET A 1 168 ? -12.717 0.116 -1.486 1.00 66.31 168 MET A CA 1
ATOM 1352 C C . MET A 1 168 ? -13.073 1.611 -1.537 1.00 66.31 168 MET A C 1
ATOM 1354 O O . MET A 1 168 ? -12.466 2.382 -0.794 1.00 66.31 168 MET A O 1
ATOM 1358 N N . LEU A 1 169 ? -14.073 2.042 -2.324 1.00 73.19 169 LEU A N 1
ATOM 1359 C CA . LEU A 1 169 ? -14.504 3.453 -2.385 1.00 73.19 169 LEU A CA 1
ATOM 1360 C C . LEU A 1 169 ? -15.222 3.905 -1.106 1.00 73.19 169 LEU A C 1
ATOM 1362 O O . LEU A 1 169 ? -16.451 3.998 -1.032 1.00 73.19 169 LEU A O 1
ATOM 1366 N N . LYS A 1 170 ? -14.429 4.238 -0.090 1.00 82.25 170 LYS A N 1
ATOM 1367 C CA . LYS A 1 170 ? -14.881 4.918 1.118 1.00 82.25 170 LYS A CA 1
ATOM 1368 C C . LYS A 1 170 ? -15.039 6.409 0.816 1.00 82.25 170 LYS A C 1
ATOM 1370 O O . LYS A 1 170 ? -14.064 7.140 0.707 1.00 82.25 170 LYS A O 1
ATOM 1375 N N . LEU A 1 171 ? -16.283 6.854 0.647 1.00 78.94 171 LEU A N 1
ATOM 1376 C CA . LEU A 1 171 ? -16.608 8.278 0.444 1.00 78.94 171 LEU A CA 1
ATOM 1377 C C . LEU A 1 171 ? -16.767 9.046 1.761 1.00 78.94 171 LEU A C 1
ATOM 1379 O O . LEU A 1 171 ? -16.760 10.275 1.789 1.00 78.94 171 LEU A O 1
ATOM 1383 N N . GLU A 1 172 ? -16.921 8.310 2.857 1.00 78.38 172 GLU A N 1
ATOM 1384 C CA . GLU A 1 172 ? -16.769 8.853 4.201 1.00 78.38 172 GLU A CA 1
ATOM 1385 C C . GLU A 1 172 ? -15.327 9.344 4.359 1.00 78.38 172 GLU A C 1
ATOM 1387 O O . GLU A 1 172 ? -14.451 8.847 3.665 1.00 78.38 172 GLU A O 1
ATOM 1392 N N . ASN A 1 173 ? -15.093 10.343 5.207 1.00 88.81 173 ASN A N 1
ATOM 1393 C CA . ASN A 1 173 ? -13.776 10.888 5.559 1.00 88.81 173 ASN A CA 1
ATOM 1394 C C . ASN A 1 173 ? -12.790 11.266 4.425 1.00 88.81 173 ASN A C 1
ATOM 1396 O O . ASN A 1 173 ? -11.595 11.425 4.676 1.00 88.81 173 ASN A O 1
ATOM 1400 N N . VAL A 1 174 ? -13.261 11.440 3.182 1.00 88.94 174 VAL A N 1
ATOM 1401 C CA . VAL A 1 174 ? -12.418 11.817 2.028 1.00 88.94 174 VAL A CA 1
ATOM 1402 C C . VAL A 1 174 ? -11.664 13.119 2.282 1.00 88.94 174 VAL A C 1
ATOM 1404 O O . VAL A 1 174 ? -10.485 13.213 1.958 1.00 88.94 174 VAL A O 1
ATOM 1407 N N . LYS A 1 175 ? -12.317 14.120 2.883 1.00 91.56 175 LYS A N 1
ATOM 1408 C CA . LYS A 1 175 ? -11.711 15.431 3.151 1.00 91.56 175 LYS A CA 1
ATOM 1409 C C . LYS A 1 175 ? -10.604 15.327 4.200 1.00 91.56 175 LYS A C 1
ATOM 1411 O O . LYS A 1 175 ? -9.513 15.855 4.001 1.00 91.56 175 LYS A O 1
ATOM 1416 N N . GLU A 1 176 ? -10.889 14.648 5.303 1.00 95.94 176 GLU A N 1
ATOM 1417 C CA . GLU A 1 176 ? -9.968 14.432 6.417 1.00 95.94 176 GLU A CA 1
ATOM 1418 C C . GLU A 1 176 ? -8.761 13.619 5.950 1.00 95.94 176 GLU A C 1
ATOM 1420 O O . GLU A 1 176 ? -7.617 13.994 6.209 1.00 95.94 176 GLU A O 1
ATOM 1425 N N . SER A 1 177 ? -9.005 12.552 5.186 1.00 95.56 177 SER A N 1
ATOM 1426 C CA . SER A 1 177 ? -7.946 11.732 4.614 1.00 95.56 177 SER A CA 1
ATOM 1427 C C . SER A 1 177 ? -7.129 12.478 3.562 1.00 95.56 177 SER A C 1
ATOM 1429 O O . SER A 1 177 ? -5.904 12.393 3.589 1.00 95.56 177 SER A O 1
ATOM 1431 N N . PHE A 1 178 ? -7.762 13.256 2.675 1.00 95.44 178 PHE A N 1
ATOM 1432 C CA . PHE A 1 178 ? -7.049 14.104 1.716 1.00 95.44 178 PHE A CA 1
ATOM 1433 C C . PHE A 1 178 ? -6.118 15.074 2.432 1.00 95.44 178 PHE A C 1
ATOM 1435 O O . PHE A 1 178 ? -4.941 15.145 2.104 1.00 95.44 178 PHE A O 1
ATOM 1442 N N . SER A 1 179 ? -6.638 15.798 3.427 1.00 97.50 179 SER A N 1
ATOM 1443 C CA . SER A 1 179 ? -5.859 16.778 4.178 1.00 97.50 179 SER A CA 1
ATOM 1444 C C . SER A 1 179 ? -4.694 16.119 4.910 1.00 97.50 179 SER A C 1
ATOM 1446 O O . SER A 1 179 ? -3.579 16.632 4.851 1.00 97.50 179 SER A O 1
ATOM 1448 N N . ALA A 1 180 ? -4.924 14.969 5.547 1.00 97.38 180 ALA A N 1
ATOM 1449 C CA . ALA A 1 180 ? -3.872 14.231 6.228 1.00 97.38 180 ALA A CA 1
ATOM 1450 C C . ALA A 1 180 ? -2.809 13.720 5.253 1.00 97.38 180 ALA A C 1
ATOM 1452 O O . ALA A 1 180 ? -1.626 13.933 5.502 1.00 97.38 180 ALA A O 1
ATOM 1453 N N . ASN A 1 181 ? -3.200 13.084 4.146 1.00 96.75 181 ASN A N 1
ATOM 1454 C CA . ASN A 1 181 ? -2.241 12.638 3.139 1.00 96.75 181 ASN A CA 1
ATOM 1455 C C . ASN A 1 181 ? -1.468 13.842 2.596 1.00 96.75 181 ASN A C 1
ATOM 1457 O O . ASN A 1 181 ? -0.256 13.859 2.736 1.00 96.75 181 ASN A O 1
ATOM 1461 N N . PHE A 1 182 ? -2.150 14.892 2.131 1.00 96.81 182 PHE A N 1
ATOM 1462 C CA . PHE A 1 182 ? -1.514 16.098 1.602 1.00 96.81 182 PHE A CA 1
ATOM 1463 C C . PHE A 1 182 ? -0.484 16.684 2.567 1.00 96.81 182 PHE A C 1
ATOM 1465 O O . PHE A 1 182 ? 0.676 16.810 2.202 1.00 96.81 182 PHE A O 1
ATOM 1472 N N . VAL A 1 183 ? -0.862 16.983 3.813 1.00 97.56 183 VAL A N 1
ATOM 1473 C CA . VAL A 1 183 ? 0.052 17.602 4.789 1.00 97.56 183 VAL A CA 1
ATOM 1474 C C . VAL A 1 183 ? 1.269 16.720 5.069 1.00 97.56 183 VAL A C 1
ATOM 1476 O O . VAL A 1 183 ? 2.380 17.234 5.169 1.00 97.56 183 VAL A O 1
ATOM 1479 N N . ASN A 1 184 ? 1.080 15.403 5.188 1.00 96.62 184 ASN A N 1
ATOM 1480 C CA . ASN A 1 184 ? 2.178 14.499 5.526 1.00 96.62 184 ASN A CA 1
ATOM 1481 C C . ASN A 1 184 ? 3.056 14.164 4.315 1.00 96.62 184 ASN A C 1
ATOM 1483 O O . ASN A 1 184 ? 4.258 13.992 4.475 1.00 96.62 184 ASN A O 1
ATOM 1487 N N . THR A 1 185 ? 2.497 14.084 3.108 1.00 96.44 185 THR A N 1
ATOM 1488 C CA . THR A 1 185 ? 3.236 13.690 1.902 1.00 96.44 185 THR A CA 1
ATOM 1489 C C . THR A 1 185 ? 3.790 14.877 1.122 1.00 96.44 185 THR A C 1
ATOM 1491 O O . THR A 1 185 ? 4.698 14.685 0.314 1.00 96.44 185 THR A O 1
ATOM 1494 N N . PHE A 1 186 ? 3.269 16.092 1.333 1.00 96.31 186 PHE A N 1
ATOM 1495 C CA . PHE A 1 186 ? 3.673 17.291 0.596 1.00 96.31 186 PHE A CA 1
ATOM 1496 C C . PHE A 1 186 ? 5.184 17.549 0.629 1.00 96.31 186 PHE A C 1
ATOM 1498 O O . PHE A 1 186 ? 5.721 17.815 -0.442 1.00 96.31 186 PHE A O 1
ATOM 1505 N N . PRO A 1 187 ? 5.907 17.416 1.762 1.00 95.06 187 PRO A N 1
ATOM 1506 C CA . PRO A 1 187 ? 7.355 17.625 1.764 1.00 95.06 187 PRO A CA 1
ATOM 1507 C C . PRO A 1 187 ? 8.091 16.704 0.784 1.00 95.06 187 PRO A C 1
ATOM 1509 O O . PRO A 1 187 ? 8.940 17.167 0.026 1.00 95.06 187 PRO A O 1
ATOM 1512 N N . LEU A 1 188 ? 7.731 15.417 0.746 1.00 94.88 188 LEU A N 1
ATOM 1513 C CA . LEU A 1 188 ? 8.341 14.466 -0.183 1.00 94.88 188 LEU A CA 1
ATOM 1514 C C . LEU A 1 188 ? 7.920 14.745 -1.631 1.00 94.88 188 LEU A C 1
ATOM 1516 O O . LEU A 1 188 ? 8.772 14.742 -2.513 1.00 94.88 188 LEU A O 1
ATOM 1520 N N . LEU A 1 189 ? 6.634 15.025 -1.880 1.00 94.31 189 LEU A N 1
ATOM 1521 C CA . LEU A 1 189 ? 6.144 15.394 -3.215 1.00 94.31 189 LEU A CA 1
ATOM 1522 C C . LEU A 1 189 ? 6.870 16.626 -3.754 1.00 94.31 189 LEU A C 1
ATOM 1524 O O . LEU A 1 189 ? 7.306 16.629 -4.899 1.00 94.31 189 LEU A O 1
ATOM 1528 N N . PHE A 1 190 ? 7.026 17.651 -2.921 1.00 95.06 190 PHE A N 1
ATOM 1529 C CA . PHE A 1 190 ? 7.706 18.885 -3.280 1.00 95.06 190 PHE A CA 1
ATOM 1530 C C . PHE A 1 190 ? 9.164 18.627 -3.663 1.00 95.06 190 PHE A C 1
ATOM 1532 O O . PHE A 1 190 ? 9.600 19.079 -4.717 1.00 95.06 190 PHE A O 1
ATOM 1539 N N . VAL A 1 191 ? 9.895 17.843 -2.863 1.00 95.00 191 VAL A N 1
ATOM 1540 C CA . VAL A 1 191 ? 11.278 17.460 -3.182 1.00 95.00 191 VAL A CA 1
ATOM 1541 C C . VAL A 1 191 ? 11.349 16.677 -4.492 1.00 95.00 191 VAL A C 1
ATOM 1543 O O . VAL A 1 191 ? 12.177 17.001 -5.336 1.00 95.00 191 VAL A O 1
ATOM 1546 N N . LEU A 1 192 ? 10.475 15.690 -4.707 1.00 92.88 192 LEU A N 1
ATOM 1547 C CA . LEU A 1 192 ? 10.487 14.899 -5.942 1.00 92.88 192 LEU A CA 1
ATOM 1548 C C . LEU A 1 192 ? 10.172 15.745 -7.180 1.00 92.88 192 LEU A C 1
ATOM 1550 O O . LEU A 1 192 ? 10.816 15.565 -8.211 1.00 92.88 192 LEU A O 1
ATOM 1554 N N . ILE A 1 193 ? 9.228 16.684 -7.079 1.00 91.06 193 ILE A N 1
ATOM 1555 C CA . ILE A 1 193 ? 8.909 17.628 -8.158 1.00 91.06 193 ILE A CA 1
ATOM 1556 C C . ILE A 1 193 ? 10.098 18.551 -8.432 1.00 91.06 193 ILE A C 1
ATOM 1558 O O . ILE A 1 193 ? 10.453 18.741 -9.590 1.00 91.06 193 ILE A O 1
ATOM 1562 N N . LEU A 1 194 ? 10.743 19.096 -7.396 1.00 93.25 194 LEU A N 1
ATOM 1563 C CA . LEU A 1 194 ? 11.930 19.936 -7.571 1.00 93.25 194 LEU A CA 1
ATOM 1564 C C . LEU A 1 194 ? 13.074 19.177 -8.242 1.00 93.25 194 LEU A C 1
ATOM 1566 O O . LEU A 1 194 ? 13.649 19.682 -9.199 1.00 93.25 194 LEU A O 1
ATOM 1570 N N . VAL A 1 195 ? 13.377 17.963 -7.779 1.00 91.12 195 VAL A N 1
ATOM 1571 C CA . VAL A 1 195 ? 14.406 17.119 -8.401 1.00 91.12 195 VAL A CA 1
ATOM 1572 C C . VAL A 1 195 ? 14.039 16.820 -9.853 1.00 91.12 195 VAL A C 1
ATOM 1574 O O . VAL A 1 195 ? 14.888 16.922 -10.726 1.00 91.12 195 VAL A O 1
ATOM 1577 N N . THR A 1 196 ? 12.765 16.541 -10.133 1.00 88.50 196 THR A N 1
ATOM 1578 C CA . THR A 1 196 ? 12.274 16.327 -11.502 1.00 88.50 196 THR A CA 1
ATOM 1579 C C . THR A 1 196 ? 12.479 17.554 -12.394 1.00 88.50 196 THR A C 1
ATOM 1581 O O . THR A 1 196 ? 12.945 17.421 -13.520 1.00 88.50 196 THR A O 1
ATOM 1584 N N . LEU A 1 197 ? 12.171 18.752 -11.891 1.00 89.25 197 LEU A N 1
ATOM 1585 C CA . LEU A 1 197 ? 12.343 20.011 -12.622 1.00 89.25 197 LEU A CA 1
ATOM 1586 C C . LEU A 1 197 ? 13.816 20.349 -12.886 1.00 89.25 197 LEU A C 1
ATOM 1588 O O . LEU A 1 197 ? 14.117 20.959 -13.907 1.00 89.25 197 LEU A O 1
ATOM 1592 N N . ILE A 1 198 ? 14.712 19.989 -11.965 1.00 91.50 198 ILE A N 1
ATOM 1593 C CA . ILE A 1 198 ? 16.146 20.298 -12.054 1.00 91.50 198 ILE A CA 1
ATOM 1594 C C . ILE A 1 198 ? 16.876 19.279 -12.933 1.00 91.50 198 ILE A C 1
ATOM 1596 O O . ILE A 1 198 ? 17.622 19.667 -13.826 1.00 91.50 198 ILE A O 1
ATOM 1600 N N . GLU A 1 199 ? 16.660 17.988 -12.686 1.00 89.44 199 GLU A N 1
ATOM 1601 C CA . GLU A 1 199 ? 17.422 16.904 -13.318 1.00 89.44 199 GLU A CA 1
ATOM 1602 C C . GLU A 1 199 ? 16.791 16.429 -14.635 1.00 89.44 199 GLU A C 1
ATOM 1604 O O . GLU A 1 199 ? 17.488 15.902 -15.500 1.00 89.44 199 GLU A O 1
ATOM 1609 N N . PHE A 1 200 ? 15.474 16.609 -14.810 1.00 87.81 200 PHE A N 1
ATOM 1610 C CA . PHE A 1 200 ? 14.723 16.048 -15.940 1.00 87.81 200 PHE A CA 1
ATOM 1611 C C . PHE A 1 200 ? 13.735 17.033 -16.614 1.00 87.81 200 PHE A C 1
ATOM 1613 O O . PHE A 1 200 ? 12.603 16.636 -16.916 1.00 87.81 200 PHE A O 1
ATOM 1620 N N . PRO A 1 201 ? 14.118 18.294 -16.911 1.00 87.75 201 PRO A N 1
ATOM 1621 C CA . PRO A 1 201 ? 13.198 19.289 -17.478 1.00 87.75 201 PRO A CA 1
ATOM 1622 C C . PRO A 1 201 ? 12.597 18.859 -18.828 1.00 87.75 201 PRO A C 1
ATOM 1624 O O . PRO A 1 201 ? 11.390 18.973 -19.033 1.00 87.75 201 PRO A O 1
ATOM 1627 N N . GLU A 1 202 ? 13.398 18.252 -19.709 1.00 86.94 202 GLU A N 1
ATOM 1628 C CA . GLU A 1 202 ? 12.958 17.787 -21.037 1.00 86.94 202 GLU A CA 1
ATOM 1629 C C . GLU A 1 202 ? 11.862 16.704 -20.965 1.00 86.94 202 GLU A C 1
ATOM 1631 O O . GLU A 1 202 ? 11.030 16.565 -21.866 1.00 86.94 202 GLU A O 1
ATOM 1636 N N . ARG A 1 203 ? 11.814 15.927 -19.872 1.00 81.38 203 ARG A N 1
ATOM 1637 C CA . ARG A 1 203 ? 10.774 14.904 -19.667 1.00 81.38 203 ARG A CA 1
ATOM 1638 C C . ARG A 1 203 ? 9.424 15.510 -19.323 1.00 81.38 203 ARG A C 1
ATOM 1640 O O . ARG A 1 203 ? 8.396 14.957 -19.689 1.00 81.38 203 ARG A O 1
ATOM 1647 N N . ILE A 1 204 ? 9.413 16.639 -18.623 1.00 82.69 204 ILE A N 1
ATOM 1648 C CA . ILE A 1 204 ? 8.168 17.353 -18.327 1.00 82.69 204 ILE A CA 1
ATOM 1649 C C . ILE A 1 204 ? 7.589 17.924 -19.622 1.00 82.69 204 ILE A C 1
ATOM 1651 O O . ILE A 1 204 ? 6.385 17.840 -19.846 1.00 82.69 204 ILE A O 1
ATOM 1655 N N . GLU A 1 205 ? 8.448 18.468 -20.481 1.00 83.50 205 GLU A N 1
ATOM 1656 C CA . GLU A 1 205 ? 8.042 19.105 -21.736 1.00 83.50 205 GLU A CA 1
ATOM 1657 C C . GLU A 1 205 ? 7.566 18.102 -22.796 1.00 83.50 205 GLU A C 1
ATOM 1659 O O . GLU A 1 205 ? 6.703 18.424 -23.612 1.00 83.50 205 GLU A O 1
ATOM 1664 N N . SER A 1 206 ? 8.104 16.881 -22.782 1.00 81.62 206 SER A N 1
ATOM 1665 C CA . SER A 1 206 ? 7.797 15.846 -23.779 1.00 81.62 206 SER A CA 1
ATOM 1666 C C . SER A 1 206 ? 6.546 15.019 -23.479 1.00 81.62 206 SER A C 1
ATOM 1668 O O . SER A 1 206 ? 6.046 14.333 -24.372 1.00 81.62 206 SER A O 1
ATOM 1670 N N . VAL A 1 207 ? 6.014 15.070 -22.256 1.00 77.81 207 VAL A N 1
ATOM 1671 C CA . VAL A 1 207 ? 4.845 14.273 -21.870 1.00 77.81 207 VAL A CA 1
ATOM 1672 C C . VAL A 1 207 ? 3.565 15.068 -22.106 1.00 77.81 207 VAL A C 1
ATOM 1674 O O . VAL A 1 207 ? 3.300 16.077 -21.451 1.00 77.81 207 VAL A O 1
ATOM 1677 N N . ALA A 1 208 ? 2.711 14.579 -23.008 1.00 81.88 208 ALA A N 1
ATOM 1678 C CA . ALA A 1 208 ? 1.381 15.146 -23.172 1.00 81.88 208 ALA A CA 1
ATOM 1679 C C . ALA A 1 208 ? 0.557 14.943 -21.890 1.00 81.88 208 ALA A C 1
ATOM 1681 O O . ALA A 1 208 ? 0.535 13.859 -21.303 1.00 81.88 208 ALA A O 1
ATOM 1682 N N . LEU A 1 209 ? -0.185 15.975 -21.473 1.00 77.44 209 LEU A N 1
ATOM 1683 C CA . LEU A 1 209 ? -1.017 15.922 -20.264 1.00 77.44 209 LEU A CA 1
ATOM 1684 C C . LEU A 1 209 ? -1.994 14.735 -20.274 1.00 77.44 209 LEU A C 1
ATOM 1686 O O . LEU A 1 209 ? -2.225 14.115 -19.240 1.00 77.44 209 LEU A O 1
ATOM 1690 N N . VAL A 1 210 ? -2.552 14.412 -21.444 1.00 71.00 210 VAL A N 1
ATOM 1691 C CA . VAL A 1 210 ? -3.482 13.286 -21.613 1.00 71.00 210 VAL A CA 1
ATOM 1692 C C . VAL A 1 210 ? -2.805 11.955 -21.280 1.00 71.00 210 VAL A C 1
ATOM 1694 O O . VAL A 1 210 ? -3.400 11.146 -20.567 1.00 71.00 210 VAL A O 1
ATOM 1697 N N . ASP A 1 211 ? -1.554 11.764 -21.702 1.00 72.12 211 ASP A N 1
ATOM 1698 C CA . ASP A 1 211 ? -0.788 10.555 -21.402 1.00 72.12 211 ASP A CA 1
ATOM 1699 C C . ASP A 1 211 ? -0.488 10.481 -19.904 1.00 72.12 211 ASP A C 1
ATOM 1701 O O . ASP A 1 211 ? -0.813 9.485 -19.258 1.00 72.12 211 ASP A O 1
ATOM 1705 N N . ALA A 1 212 ? 0.018 11.565 -19.304 1.00 74.31 212 ALA A N 1
ATOM 1706 C CA . ALA A 1 212 ? 0.262 11.622 -17.861 1.00 74.31 212 ALA A CA 1
ATOM 1707 C C . ALA A 1 212 ? -0.999 11.287 -17.043 1.00 74.31 212 ALA A C 1
ATOM 1709 O O . ALA A 1 212 ? -0.938 10.534 -16.069 1.00 74.31 212 ALA A O 1
ATOM 1710 N N . MET A 1 213 ? -2.163 11.801 -17.455 1.00 71.19 213 MET A N 1
ATOM 1711 C CA . MET A 1 213 ? -3.439 11.488 -16.812 1.00 71.19 213 MET A CA 1
ATOM 1712 C C . MET A 1 213 ? -3.829 10.016 -16.983 1.00 71.19 213 MET A C 1
ATOM 1714 O O . MET A 1 213 ? -4.225 9.385 -16.002 1.00 71.19 213 MET A O 1
ATOM 1718 N N . ALA A 1 214 ? -3.701 9.453 -18.186 1.00 70.56 214 ALA A N 1
ATOM 1719 C CA . ALA A 1 214 ? -3.995 8.044 -18.443 1.00 70.56 214 ALA A CA 1
ATOM 1720 C C . ALA A 1 214 ? -3.127 7.117 -17.578 1.00 70.56 214 ALA A C 1
ATOM 1722 O O . ALA A 1 214 ? -3.635 6.195 -16.931 1.00 70.56 214 ALA A O 1
ATOM 1723 N N . TYR A 1 215 ? -1.832 7.416 -17.483 1.00 71.81 215 TYR A N 1
ATOM 1724 C CA . TYR A 1 215 ? -0.919 6.678 -16.623 1.00 71.81 215 TYR A CA 1
ATOM 1725 C C . TYR A 1 215 ? -1.251 6.834 -15.147 1.00 71.81 215 TYR A C 1
ATOM 1727 O O . TYR A 1 215 ? -1.270 5.833 -14.437 1.00 71.81 215 TYR A O 1
ATOM 1735 N N . MET A 1 216 ? -1.580 8.039 -14.678 1.00 72.81 216 MET A N 1
ATOM 1736 C CA . MET A 1 216 ? -2.009 8.248 -13.294 1.00 72.81 216 MET A CA 1
ATOM 1737 C C . MET A 1 216 ? -3.212 7.362 -12.942 1.00 72.81 216 MET A C 1
ATOM 1739 O O . MET A 1 216 ? -3.214 6.735 -11.885 1.00 72.81 216 MET A O 1
ATOM 1743 N N . PHE A 1 217 ? -4.212 7.251 -13.824 1.00 69.75 217 PHE A N 1
ATOM 1744 C CA . PHE A 1 217 ? -5.363 6.373 -13.589 1.00 69.75 217 PHE A CA 1
ATOM 1745 C C . PHE A 1 217 ? -4.974 4.892 -13.521 1.00 69.75 217 PHE A C 1
ATOM 1747 O O . PHE A 1 217 ? -5.453 4.182 -12.634 1.00 69.75 217 PHE A O 1
ATOM 1754 N N . ASN A 1 218 ? -4.070 4.433 -14.388 1.00 68.69 218 ASN A N 1
ATOM 1755 C CA . ASN A 1 218 ? -3.524 3.077 -14.300 1.00 68.69 218 ASN A CA 1
ATOM 1756 C C . ASN A 1 218 ? -2.731 2.870 -12.991 1.00 68.69 218 ASN A C 1
ATOM 1758 O O . ASN A 1 218 ? -2.859 1.853 -12.311 1.00 68.69 218 ASN A O 1
ATOM 1762 N N . TYR A 1 219 ? -1.982 3.882 -12.557 1.00 74.31 219 TYR A N 1
ATOM 1763 C CA . TYR A 1 219 ? -1.251 3.850 -11.295 1.00 74.31 219 TYR A CA 1
ATOM 1764 C C . TYR A 1 219 ? -2.156 3.828 -10.070 1.00 74.31 219 TYR A C 1
ATOM 1766 O O . TYR A 1 219 ? -1.784 3.208 -9.083 1.00 74.31 219 TYR A O 1
ATOM 1774 N N . ILE A 1 220 ? -3.344 4.440 -10.110 1.00 76.50 220 ILE A N 1
ATOM 1775 C CA . ILE A 1 220 ? -4.332 4.312 -9.025 1.00 76.50 220 ILE A CA 1
ATOM 1776 C C . ILE A 1 220 ? -4.730 2.846 -8.858 1.00 76.50 220 ILE A C 1
ATOM 1778 O O . ILE A 1 220 ? -4.833 2.360 -7.732 1.00 76.50 220 ILE A O 1
ATOM 1782 N N . PHE A 1 221 ? -4.905 2.127 -9.965 1.00 73.38 221 PHE A N 1
ATOM 1783 C CA . PHE A 1 221 ? -5.192 0.703 -9.922 1.00 73.38 221 PHE A CA 1
ATOM 1784 C C . PHE A 1 221 ? -4.061 -0.091 -9.263 1.00 73.38 221 PHE A C 1
ATOM 1786 O O . PHE A 1 221 ? -4.282 -0.826 -8.298 1.00 73.38 221 PHE A O 1
ATOM 1793 N N . TRP A 1 222 ? -2.839 0.104 -9.754 1.00 75.56 222 TRP A N 1
ATOM 1794 C CA . TRP A 1 222 ? -1.655 -0.547 -9.203 1.00 75.56 222 TRP A CA 1
ATOM 1795 C C . TRP A 1 222 ? -1.432 -0.200 -7.726 1.00 75.56 222 TRP A C 1
ATOM 1797 O O . TRP A 1 222 ? -1.126 -1.070 -6.907 1.00 75.56 222 TRP A O 1
ATOM 1807 N N . ALA A 1 223 ? -1.689 1.056 -7.363 1.00 85.44 223 ALA A N 1
ATOM 1808 C CA . ALA A 1 223 ? -1.650 1.523 -5.994 1.00 85.44 223 ALA A CA 1
ATOM 1809 C C . ALA A 1 223 ? -2.591 0.712 -5.106 1.00 85.44 223 ALA A C 1
ATOM 1811 O O . ALA A 1 223 ? -2.191 0.372 -4.004 1.00 85.44 223 ALA A O 1
ATOM 1812 N N . PHE A 1 224 ? -3.792 0.326 -5.550 1.00 81.44 224 PHE A N 1
ATOM 1813 C CA . PHE A 1 224 ? -4.659 -0.526 -4.725 1.00 81.44 224 PHE A CA 1
ATOM 1814 C C . PHE A 1 224 ? -4.034 -1.884 -4.429 1.00 81.44 224 PHE A C 1
ATOM 1816 O O . PHE A 1 224 ? -4.047 -2.315 -3.275 1.00 81.44 224 PHE A O 1
ATOM 1823 N N . VAL A 1 225 ? -3.474 -2.542 -5.447 1.00 77.50 225 VAL A N 1
ATOM 1824 C CA . VAL A 1 225 ? -2.846 -3.866 -5.299 1.00 77.50 225 VAL A CA 1
ATOM 1825 C C . VAL A 1 225 ? -1.737 -3.823 -4.249 1.00 77.50 225 VAL A C 1
ATOM 1827 O O . VAL A 1 225 ? -1.589 -4.764 -3.476 1.00 77.50 225 VAL A O 1
ATOM 1830 N N . GLN A 1 226 ? -1.004 -2.712 -4.168 1.00 87.19 226 GLN A N 1
ATOM 1831 C CA . GLN A 1 226 ? 0.044 -2.518 -3.171 1.00 87.19 226 GLN A CA 1
ATOM 1832 C C . GLN A 1 226 ? -0.500 -2.001 -1.826 1.00 87.19 226 GLN A C 1
ATOM 1834 O O . GLN A 1 226 ? -0.199 -2.536 -0.764 1.00 87.19 226 GLN A O 1
ATOM 1839 N N . GLN A 1 227 ? -1.331 -0.966 -1.810 1.00 91.81 227 GLN A N 1
ATOM 1840 C CA . GLN A 1 227 ? -1.749 -0.317 -0.568 1.00 91.81 227 GLN A CA 1
ATOM 1841 C C . GLN A 1 227 ? -2.705 -1.182 0.262 1.00 91.81 227 GLN A C 1
ATOM 1843 O O . GLN A 1 227 ? -2.688 -1.076 1.486 1.00 91.81 227 GLN A O 1
ATOM 1848 N N . VAL A 1 228 ? -3.478 -2.094 -0.333 1.00 88.75 228 VAL A N 1
ATOM 1849 C CA . VAL A 1 228 ? -4.317 -3.028 0.440 1.00 88.75 228 VAL A CA 1
ATOM 1850 C C . VAL A 1 228 ? -3.482 -3.932 1.364 1.00 88.75 228 VAL A C 1
ATOM 1852 O O . VAL A 1 228 ? -3.720 -3.895 2.574 1.00 88.75 228 VAL A O 1
ATOM 1855 N N . PRO A 1 229 ? -2.480 -4.694 0.890 1.00 90.19 229 PRO A N 1
ATOM 1856 C CA . PRO A 1 229 ? -1.629 -5.478 1.781 1.00 90.19 229 PRO A CA 1
ATOM 1857 C C . PRO A 1 229 ? -0.754 -4.599 2.692 1.00 90.19 229 PRO A C 1
ATOM 1859 O O . PRO A 1 229 ? -0.605 -4.915 3.871 1.00 90.19 229 PRO A O 1
ATOM 1862 N N . PHE A 1 230 ? -0.224 -3.460 2.238 1.00 94.12 230 PHE A N 1
ATOM 1863 C CA . PHE A 1 230 ? 0.685 -2.674 3.090 1.00 94.12 230 PHE A CA 1
ATOM 1864 C C . PHE A 1 230 ? -0.027 -1.754 4.090 1.00 94.12 230 PHE A C 1
ATOM 1866 O O . PHE A 1 230 ? 0.282 -1.768 5.279 1.00 94.12 230 PHE A O 1
ATOM 1873 N N . MET A 1 231 ? -1.012 -0.974 3.662 1.00 95.00 231 MET A N 1
ATOM 1874 C CA . MET A 1 231 ? -1.751 -0.074 4.559 1.00 95.00 231 MET A CA 1
ATOM 1875 C C . MET A 1 231 ? -2.888 -0.801 5.264 1.00 95.00 231 MET A C 1
ATOM 1877 O O . MET A 1 231 ? -3.134 -0.580 6.451 1.00 95.00 231 MET A O 1
ATOM 1881 N N . GLY A 1 232 ? -3.570 -1.694 4.550 1.00 91.38 232 GLY A N 1
ATOM 1882 C CA . GLY A 1 232 ? -4.664 -2.478 5.104 1.00 91.38 232 GLY A CA 1
ATOM 1883 C C . GLY A 1 232 ? -4.174 -3.528 6.093 1.00 91.38 232 GLY A C 1
ATOM 1884 O O . GLY A 1 232 ? -4.665 -3.566 7.221 1.00 91.38 232 GLY A O 1
ATOM 1885 N N . TYR A 1 233 ? -3.170 -4.321 5.720 1.00 93.62 233 TYR A N 1
ATOM 1886 C CA . TYR A 1 233 ? -2.644 -5.379 6.579 1.00 93.62 233 TYR A CA 1
ATOM 1887 C C . TYR A 1 233 ? -1.419 -4.947 7.384 1.00 93.62 233 TYR A C 1
ATOM 1889 O O . TYR A 1 233 ? -1.537 -4.858 8.605 1.00 93.62 233 TYR A O 1
ATOM 1897 N N . VAL A 1 234 ? -0.274 -4.652 6.753 1.00 96.62 234 VAL A N 1
ATOM 1898 C CA . VAL A 1 234 ? 1.000 -4.431 7.472 1.00 96.62 234 VAL A CA 1
ATOM 1899 C C . VAL A 1 234 ? 0.863 -3.317 8.509 1.00 96.62 234 VAL A C 1
ATOM 1901 O O . VAL A 1 234 ? 1.054 -3.566 9.700 1.00 96.62 234 VAL A O 1
ATOM 1904 N N . ASN A 1 235 ? 0.434 -2.123 8.098 1.00 96.50 235 ASN A N 1
ATOM 1905 C CA . ASN A 1 235 ? 0.265 -0.989 9.007 1.00 96.50 235 ASN A CA 1
ATOM 1906 C C . ASN A 1 235 ? -0.744 -1.290 10.128 1.00 96.50 235 ASN A C 1
ATOM 1908 O O . ASN A 1 235 ? -0.524 -0.941 11.287 1.00 96.50 235 ASN A O 1
ATOM 1912 N N . THR A 1 236 ? -1.835 -1.999 9.820 1.00 94.75 236 THR A N 1
ATOM 1913 C CA . THR A 1 236 ? -2.820 -2.404 10.834 1.00 94.75 236 THR A CA 1
ATOM 1914 C C . THR A 1 236 ? -2.235 -3.385 11.845 1.00 94.75 236 THR A C 1
ATOM 1916 O O . THR A 1 236 ? -2.462 -3.205 13.042 1.00 94.75 236 THR A O 1
ATOM 1919 N N . GLN A 1 237 ? -1.466 -4.388 11.406 1.00 95.19 237 GLN A N 1
ATOM 1920 C CA . GLN A 1 237 ? -0.802 -5.319 12.322 1.00 95.19 237 GLN A CA 1
ATOM 1921 C C . GLN A 1 237 ? 0.185 -4.587 13.228 1.00 95.19 237 GLN A C 1
ATOM 1923 O O . GLN A 1 237 ? 0.198 -4.830 14.434 1.00 95.19 237 GLN A O 1
ATOM 1928 N N . VAL A 1 238 ? 0.978 -3.666 12.672 1.00 96.38 238 VAL A N 1
ATOM 1929 C CA . VAL A 1 238 ? 1.935 -2.890 13.465 1.00 96.38 238 VAL A CA 1
ATOM 1930 C C . VAL A 1 238 ? 1.212 -2.013 14.480 1.00 96.38 238 VAL A C 1
ATOM 1932 O O . VAL A 1 238 ? 1.528 -2.071 15.666 1.00 96.38 238 VAL A O 1
ATOM 1935 N N . ARG A 1 239 ? 0.204 -1.252 14.047 1.00 94.50 239 ARG A N 1
ATOM 1936 C CA . ARG A 1 239 ? -0.599 -0.382 14.914 1.00 94.50 239 ARG A CA 1
ATOM 1937 C C . ARG A 1 239 ? -1.240 -1.153 16.062 1.00 94.50 239 ARG A C 1
ATOM 1939 O O . ARG A 1 239 ? -1.021 -0.800 17.214 1.00 94.50 239 ARG A O 1
ATOM 1946 N N . GLU A 1 240 ? -1.966 -2.231 15.774 1.00 92.06 240 GLU A N 1
ATOM 1947 C CA . GLU A 1 240 ? -2.585 -3.057 16.820 1.00 92.06 240 GLU A CA 1
ATOM 1948 C C . GLU A 1 240 ? -1.543 -3.713 17.727 1.00 92.06 240 GLU A C 1
ATOM 1950 O O . GLU A 1 240 ? -1.752 -3.854 18.932 1.00 92.06 240 GLU A O 1
ATOM 1955 N N . GLY A 1 241 ? -0.413 -4.128 17.155 1.00 93.19 241 GLY A N 1
ATOM 1956 C CA . GLY A 1 241 ? 0.713 -4.673 17.895 1.00 93.19 241 GLY A CA 1
ATOM 1957 C C . GLY A 1 241 ? 1.257 -3.684 18.919 1.00 93.19 241 GLY A C 1
ATOM 1958 O O . GLY A 1 241 ? 1.408 -4.045 20.083 1.00 93.19 241 GLY A O 1
ATOM 1959 N N . LEU A 1 242 ? 1.492 -2.439 18.495 1.00 92.62 242 LEU A N 1
ATOM 1960 C CA . LEU A 1 242 ? 1.973 -1.339 19.332 1.00 92.62 242 LEU A CA 1
ATOM 1961 C C . LEU A 1 242 ? 0.923 -0.863 20.342 1.00 92.62 242 LEU A C 1
ATOM 1963 O O . LEU A 1 242 ? 1.278 -0.526 21.467 1.00 92.62 242 LEU A O 1
ATOM 1967 N N . GLU A 1 243 ? -0.362 -0.859 19.980 1.00 89.12 243 GLU A N 1
ATOM 1968 C CA . GLU A 1 243 ? -1.463 -0.518 20.892 1.00 89.12 243 GLU A CA 1
ATOM 1969 C C . GLU A 1 243 ? -1.556 -1.491 22.075 1.00 89.12 243 GLU A C 1
ATOM 1971 O O . GLU A 1 243 ? -1.912 -1.077 23.177 1.00 89.12 243 GLU A O 1
ATOM 1976 N N . ARG A 1 244 ? -1.178 -2.759 21.865 1.00 88.25 244 ARG A N 1
ATOM 1977 C CA . ARG A 1 244 ? -1.089 -3.787 22.914 1.00 88.25 244 ARG A CA 1
ATOM 1978 C C . ARG A 1 244 ? 0.176 -3.683 23.773 1.00 88.25 244 ARG A C 1
ATOM 1980 O O . ARG A 1 244 ? 0.261 -4.387 24.773 1.00 88.25 244 ARG A O 1
ATOM 1987 N N . GLN A 1 245 ? 1.165 -2.870 23.391 1.00 85.38 245 GLN A N 1
ATOM 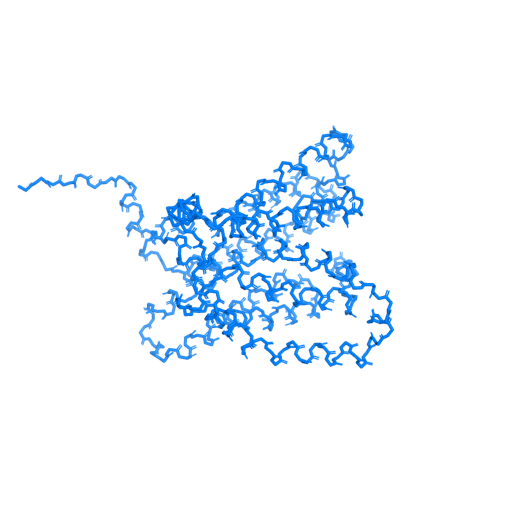1988 C CA . GLN A 1 245 ? 2.389 -2.697 24.177 1.00 85.38 245 GLN A CA 1
ATOM 1989 C C . GLN A 1 245 ? 2.217 -1.592 25.222 1.00 85.38 245 GLN A C 1
ATOM 1991 O O . GLN A 1 245 ? 1.958 -0.432 24.892 1.00 85.38 245 GLN A O 1
ATOM 1996 N N . GLU A 1 246 ? 2.453 -1.938 26.485 1.00 85.88 246 GLU A N 1
ATOM 1997 C CA . GLU A 1 246 ? 2.403 -0.989 27.605 1.00 85.88 246 GLU A CA 1
ATOM 1998 C C . GLU A 1 246 ? 3.632 -0.063 27.650 1.00 85.88 246 GLU A C 1
ATOM 2000 O O . GLU A 1 246 ? 3.550 1.050 28.159 1.00 85.88 246 GLU A O 1
ATOM 2005 N N . LEU A 1 247 ? 4.759 -0.484 27.060 1.00 89.75 247 LEU A N 1
ATOM 2006 C CA . LEU A 1 247 ? 6.035 0.246 27.105 1.00 89.75 247 LEU A CA 1
ATOM 2007 C C . LEU A 1 247 ? 6.042 1.547 26.289 1.00 89.75 247 LEU A C 1
ATOM 2009 O O . LEU A 1 247 ? 6.778 2.477 26.610 1.00 89.75 247 LEU A O 1
ATOM 2013 N N . ILE A 1 248 ? 5.249 1.624 25.220 1.00 89.31 248 ILE A N 1
ATOM 2014 C CA . ILE A 1 248 ? 5.201 2.796 24.341 1.00 89.31 248 ILE A CA 1
ATOM 2015 C C . ILE A 1 248 ? 3.849 3.453 24.555 1.00 89.31 248 ILE A C 1
ATOM 2017 O O . ILE A 1 248 ? 2.878 3.044 23.936 1.00 89.31 248 ILE A O 1
ATOM 2021 N N . THR A 1 249 ? 3.757 4.454 25.423 1.00 91.06 249 THR A N 1
ATOM 2022 C CA . THR A 1 249 ? 2.479 5.119 25.749 1.00 91.06 249 THR A CA 1
ATOM 2023 C C . THR A 1 249 ? 2.196 6.342 24.875 1.00 91.06 249 THR A C 1
ATOM 2025 O O . THR A 1 249 ? 1.045 6.737 24.701 1.00 91.06 249 THR A O 1
ATOM 2028 N N . ASN A 1 250 ? 3.233 6.941 24.283 1.00 95.00 250 ASN A N 1
ATOM 2029 C CA . ASN A 1 250 ? 3.095 8.138 23.460 1.00 95.00 250 ASN A CA 1
ATOM 2030 C C . ASN A 1 250 ? 2.484 7.804 22.086 1.00 95.00 250 ASN A C 1
ATOM 2032 O O . ASN A 1 250 ? 3.101 7.121 21.266 1.00 95.00 250 ASN A O 1
ATOM 2036 N N . HIS A 1 251 ? 1.293 8.345 21.810 1.00 93.69 251 HIS A N 1
ATOM 2037 C CA . HIS A 1 251 ? 0.565 8.136 20.550 1.00 93.69 251 HIS A CA 1
ATOM 2038 C C . HIS A 1 251 ? 1.365 8.542 19.306 1.00 93.69 251 HIS A C 1
ATOM 2040 O O . HIS A 1 251 ? 1.414 7.799 18.327 1.00 93.69 251 HIS A O 1
ATOM 2046 N N . ARG A 1 252 ? 2.058 9.689 19.349 1.00 95.94 252 ARG A N 1
ATOM 2047 C CA . ARG A 1 252 ? 2.891 10.153 18.227 1.00 95.94 252 ARG A CA 1
ATOM 2048 C C . ARG A 1 252 ? 4.074 9.221 17.987 1.00 95.94 252 ARG A C 1
ATOM 2050 O O . ARG A 1 252 ? 4.396 8.952 16.835 1.00 95.94 252 ARG A O 1
ATOM 2057 N N . ALA A 1 253 ? 4.685 8.701 19.053 1.00 96.56 253 ALA A N 1
ATOM 2058 C CA . ALA A 1 253 ? 5.763 7.725 18.936 1.00 96.56 253 ALA A CA 1
ATOM 2059 C C . ALA A 1 253 ? 5.263 6.415 18.308 1.00 96.56 253 ALA A C 1
ATOM 2061 O O . ALA A 1 253 ? 5.887 5.928 17.370 1.00 96.56 253 ALA A O 1
ATOM 2062 N N . ARG A 1 254 ? 4.106 5.886 18.740 1.00 95.75 254 ARG A N 1
ATOM 2063 C CA . ARG A 1 254 ? 3.496 4.691 18.120 1.00 95.75 254 ARG A CA 1
ATOM 2064 C C . ARG A 1 254 ? 3.253 4.893 16.628 1.00 95.75 254 ARG A C 1
ATOM 2066 O O . ARG A 1 254 ? 3.636 4.051 15.825 1.00 95.75 254 ARG A O 1
ATOM 2073 N N . LYS A 1 255 ? 2.672 6.035 16.265 1.00 96.69 255 LYS A N 1
ATOM 2074 C CA . LYS A 1 255 ? 2.399 6.416 14.878 1.00 96.69 255 LYS A CA 1
ATOM 2075 C C . LYS A 1 255 ? 3.669 6.498 14.031 1.00 96.69 255 LYS A C 1
ATOM 2077 O O . LYS A 1 255 ? 3.710 5.953 12.933 1.00 96.69 255 LYS A O 1
ATOM 2082 N N . PHE A 1 256 ? 4.716 7.128 14.560 1.00 97.94 256 PHE A N 1
ATOM 2083 C CA . PHE A 1 256 ? 6.014 7.226 13.895 1.00 97.94 256 PHE A CA 1
ATOM 2084 C C . PHE A 1 256 ? 6.672 5.851 13.713 1.00 97.94 256 PHE A C 1
ATOM 2086 O O . PHE A 1 256 ? 7.166 5.545 12.632 1.00 97.94 256 PHE A O 1
ATOM 2093 N N . ILE A 1 257 ? 6.638 4.996 14.740 1.00 97.75 257 ILE A N 1
ATOM 2094 C CA . ILE A 1 257 ? 7.186 3.633 14.677 1.00 97.75 257 ILE A CA 1
ATOM 2095 C C . ILE A 1 257 ? 6.403 2.783 13.669 1.00 97.75 257 ILE A C 1
ATOM 2097 O O . ILE A 1 257 ? 7.013 2.085 12.863 1.00 97.75 257 ILE A O 1
ATOM 2101 N N . ALA A 1 258 ? 5.070 2.869 13.664 1.00 97.44 258 ALA A N 1
ATOM 2102 C CA . ALA A 1 258 ? 4.235 2.158 12.701 1.00 97.44 258 ALA A CA 1
ATOM 2103 C C . ALA A 1 258 ? 4.533 2.569 11.256 1.00 97.44 258 ALA A C 1
ATOM 2105 O O . ALA A 1 258 ? 4.711 1.705 10.392 1.00 97.44 258 ALA A O 1
ATOM 2106 N N . ALA A 1 259 ? 4.673 3.874 11.018 1.00 98.19 259 ALA A N 1
ATOM 2107 C CA . ALA A 1 259 ? 5.106 4.419 9.739 1.00 98.19 259 ALA A CA 1
ATOM 2108 C C . ALA A 1 259 ? 6.509 3.930 9.349 1.00 98.19 259 ALA A C 1
ATOM 2110 O O . ALA A 1 259 ? 6.704 3.494 8.219 1.00 98.19 259 ALA A O 1
ATOM 2111 N N . GLY A 1 260 ? 7.459 3.929 10.290 1.00 98.38 260 GLY A N 1
ATOM 2112 C CA . GLY A 1 260 ? 8.824 3.431 10.100 1.00 98.38 260 GLY A CA 1
ATOM 2113 C C . GLY A 1 260 ? 8.873 1.967 9.674 1.00 98.38 260 GLY A C 1
ATOM 2114 O O . GLY A 1 260 ? 9.504 1.636 8.674 1.00 98.38 260 GLY A O 1
ATOM 2115 N N . ILE A 1 261 ? 8.164 1.095 10.393 1.00 98.00 261 ILE A N 1
ATOM 2116 C CA . ILE A 1 261 ? 8.122 -0.342 10.093 1.00 98.00 261 ILE A CA 1
ATOM 2117 C C . ILE A 1 261 ? 7.413 -0.595 8.757 1.00 98.00 261 ILE A C 1
ATOM 2119 O O . ILE A 1 261 ? 7.934 -1.331 7.923 1.00 98.00 261 ILE A O 1
ATOM 2123 N N . THR A 1 262 ? 6.260 0.041 8.521 1.00 98.00 262 THR A N 1
ATOM 2124 C CA . THR A 1 262 ? 5.513 -0.111 7.258 1.00 98.00 262 THR A CA 1
ATOM 2125 C C . THR A 1 262 ? 6.332 0.391 6.068 1.00 98.00 262 THR A C 1
ATOM 2127 O O . THR A 1 262 ? 6.405 -0.283 5.043 1.00 98.00 262 THR A O 1
ATOM 2130 N N . GLY A 1 263 ? 6.981 1.550 6.213 1.00 97.94 263 GLY A N 1
ATOM 2131 C CA . GLY A 1 263 ? 7.863 2.127 5.204 1.00 97.94 263 GLY A CA 1
ATOM 2132 C C . GLY A 1 263 ? 9.073 1.242 4.920 1.00 97.94 263 GLY A C 1
ATOM 2133 O O . GLY A 1 263 ? 9.367 0.972 3.762 1.00 97.94 263 GLY A O 1
ATOM 2134 N N . GLY A 1 264 ? 9.727 0.720 5.960 1.00 97.62 264 GLY A N 1
ATOM 2135 C CA . GLY A 1 264 ? 10.863 -0.192 5.821 1.00 97.62 264 GLY A CA 1
ATOM 2136 C C . GLY A 1 264 ? 10.499 -1.493 5.105 1.00 97.62 264 GLY A C 1
ATOM 2137 O O . GLY A 1 264 ? 11.189 -1.890 4.171 1.00 97.62 264 GLY A O 1
ATOM 2138 N N . ILE A 1 265 ? 9.378 -2.119 5.476 1.00 96.81 265 ILE A N 1
ATOM 2139 C CA . ILE A 1 265 ? 8.864 -3.303 4.772 1.00 96.81 265 ILE A CA 1
ATOM 2140 C C . ILE A 1 265 ? 8.563 -2.954 3.309 1.00 96.81 265 ILE A C 1
ATOM 2142 O O . ILE A 1 265 ? 9.005 -3.654 2.403 1.00 96.81 265 ILE A O 1
ATOM 2146 N N . PHE A 1 266 ? 7.891 -1.827 3.058 1.00 95.44 266 PHE A N 1
ATOM 2147 C CA . PHE A 1 266 ? 7.584 -1.407 1.694 1.00 95.44 266 PHE A CA 1
ATOM 2148 C C . PHE A 1 266 ? 8.841 -1.099 0.862 1.00 95.44 266 PHE A C 1
ATOM 2150 O O . PHE A 1 266 ? 8.861 -1.355 -0.336 1.00 95.44 266 PHE A O 1
ATOM 2157 N N . ALA A 1 267 ? 9.914 -0.599 1.476 1.00 95.19 267 ALA A N 1
ATOM 2158 C CA . ALA A 1 267 ? 11.204 -0.429 0.811 1.00 95.19 267 ALA A CA 1
ATOM 2159 C C . ALA A 1 267 ? 11.807 -1.782 0.402 1.00 95.19 267 ALA A C 1
ATOM 2161 O O . ALA A 1 267 ? 12.247 -1.942 -0.734 1.00 95.19 267 ALA A O 1
ATOM 2162 N N . ILE A 1 268 ? 11.779 -2.772 1.303 1.00 93.12 268 ILE A N 1
ATOM 2163 C CA . ILE A 1 268 ? 12.329 -4.115 1.059 1.00 93.12 268 ILE A CA 1
ATOM 2164 C C . ILE A 1 268 ? 11.641 -4.782 -0.134 1.00 93.12 268 ILE A C 1
ATOM 2166 O O . ILE A 1 268 ? 12.305 -5.430 -0.936 1.00 93.12 268 ILE A O 1
ATOM 2170 N N . VAL A 1 269 ? 10.334 -4.578 -0.320 1.00 89.00 269 VAL A N 1
ATOM 2171 C CA . VAL A 1 269 ? 9.608 -5.156 -1.465 1.00 89.00 269 VAL A CA 1
ATOM 2172 C C . VAL A 1 269 ? 9.864 -4.453 -2.799 1.00 89.00 269 VAL A C 1
ATOM 2174 O O . VAL A 1 269 ? 9.213 -4.783 -3.783 1.00 89.00 269 VAL A O 1
ATOM 2177 N N . HIS A 1 270 ? 10.782 -3.493 -2.852 1.00 86.88 270 HIS A N 1
ATOM 2178 C CA . HIS A 1 270 ? 11.274 -2.909 -4.101 1.00 86.88 270 HIS A CA 1
ATOM 2179 C C . HIS A 1 270 ? 12.775 -3.166 -4.306 1.00 86.88 270 HIS A C 1
ATOM 2181 O O . HIS A 1 270 ? 13.315 -2.828 -5.363 1.00 86.88 270 HIS A O 1
ATOM 2187 N N . PHE A 1 271 ? 13.454 -3.792 -3.338 1.00 82.06 271 PHE A N 1
ATOM 2188 C CA . PHE A 1 271 ? 14.834 -4.243 -3.498 1.00 82.06 271 PHE A CA 1
ATOM 2189 C C . PHE A 1 271 ? 14.869 -5.307 -4.598 1.00 82.06 271 PHE A C 1
ATOM 2191 O O . PHE A 1 271 ? 14.065 -6.210 -4.510 1.00 82.06 271 PHE A O 1
ATOM 2198 N N . PRO A 1 272 ? 15.771 -5.278 -5.591 1.00 82.19 272 PRO A N 1
ATOM 2199 C CA . PRO A 1 272 ? 17.055 -4.605 -5.507 1.00 82.19 272 PRO A CA 1
ATOM 2200 C C . PRO A 1 272 ? 17.148 -3.212 -6.101 1.00 82.19 272 PRO A C 1
ATOM 2202 O O . PRO A 1 272 ? 18.229 -2.628 -6.067 1.00 82.19 272 PRO A O 1
ATOM 2205 N N . ALA A 1 273 ? 16.063 -2.649 -6.624 1.00 83.44 273 ALA A N 1
ATOM 2206 C CA . ALA A 1 273 ? 16.090 -1.296 -7.157 1.00 83.44 273 ALA A CA 1
ATOM 2207 C C . ALA A 1 273 ? 16.235 -0.289 -6.006 1.00 83.44 273 ALA A C 1
ATOM 2209 O O . ALA A 1 273 ? 15.244 0.202 -5.473 1.00 83.44 273 ALA A O 1
ATOM 2210 N N . TRP A 1 274 ? 17.471 0.001 -5.591 1.00 85.44 274 TRP A N 1
ATOM 2211 C CA . TRP A 1 274 ? 17.780 0.803 -4.403 1.00 85.44 274 TRP A CA 1
ATOM 2212 C C . TRP A 1 274 ? 17.117 2.178 -4.419 1.00 85.44 274 TRP A C 1
ATOM 2214 O O . TRP A 1 274 ? 16.478 2.554 -3.440 1.00 85.44 274 TRP A O 1
ATOM 2224 N N . THR A 1 275 ? 17.205 2.899 -5.538 1.00 87.31 275 THR A N 1
ATOM 2225 C CA . THR A 1 275 ? 16.574 4.217 -5.685 1.00 87.31 275 THR A CA 1
ATOM 2226 C C . THR A 1 275 ? 15.063 4.129 -5.486 1.00 87.31 275 THR A C 1
ATOM 2228 O O . THR A 1 275 ? 14.504 4.877 -4.684 1.00 87.31 275 THR A O 1
ATOM 2231 N N . LEU A 1 276 ? 14.403 3.161 -6.139 1.00 87.88 276 LEU A N 1
ATOM 2232 C CA . LEU A 1 276 ? 12.970 2.936 -5.952 1.00 87.88 276 LEU A CA 1
ATOM 2233 C C . LEU A 1 276 ? 12.658 2.509 -4.519 1.00 87.88 276 LEU A C 1
ATOM 2235 O O . LEU A 1 276 ? 11.696 2.999 -3.953 1.00 87.88 276 LEU A O 1
ATOM 2239 N N . SER A 1 277 ? 13.479 1.651 -3.917 1.00 91.75 277 SER A N 1
ATOM 2240 C CA . SER A 1 277 ? 13.310 1.164 -2.544 1.00 91.75 277 SER A CA 1
ATOM 2241 C C . SER A 1 277 ? 13.336 2.307 -1.540 1.00 91.75 277 SER A C 1
ATOM 2243 O O . SER A 1 277 ? 12.472 2.383 -0.669 1.00 91.75 277 SER A O 1
ATOM 2245 N N . ILE A 1 278 ? 14.287 3.231 -1.685 1.00 93.62 278 ILE A N 1
ATOM 2246 C CA . ILE A 1 278 ? 14.409 4.405 -0.821 1.00 93.62 278 ILE A CA 1
ATOM 2247 C C . ILE A 1 278 ? 13.184 5.308 -0.991 1.00 93.62 278 ILE A C 1
ATOM 2249 O O . ILE A 1 278 ? 12.528 5.640 -0.001 1.00 93.62 278 ILE A O 1
ATOM 2253 N N . ILE A 1 279 ? 12.836 5.668 -2.231 1.00 93.81 279 ILE A N 1
ATOM 2254 C CA . ILE A 1 279 ? 11.694 6.554 -2.502 1.00 93.81 279 ILE A CA 1
ATOM 2255 C C . ILE A 1 279 ? 10.383 5.910 -2.035 1.00 93.81 279 ILE A C 1
ATOM 2257 O O . ILE A 1 279 ? 9.595 6.550 -1.339 1.00 93.81 279 ILE A O 1
ATOM 2261 N N . ALA A 1 280 ? 10.170 4.634 -2.357 1.00 94.12 280 ALA A N 1
ATOM 2262 C CA . ALA A 1 280 ? 9.005 3.862 -1.947 1.00 94.12 280 ALA A CA 1
ATOM 2263 C C . ALA A 1 280 ? 8.912 3.771 -0.419 1.00 94.12 280 ALA A C 1
ATOM 2265 O O . ALA A 1 280 ? 7.831 3.963 0.139 1.00 94.12 280 ALA A O 1
ATOM 2266 N N . GLY A 1 281 ? 10.034 3.549 0.267 1.00 97.12 281 GLY A N 1
ATOM 2267 C CA . GLY A 1 281 ? 10.102 3.522 1.724 1.00 97.12 281 GLY A CA 1
ATOM 2268 C C . GLY A 1 281 ? 9.663 4.835 2.363 1.00 97.12 281 GLY A C 1
ATOM 2269 O O . GLY A 1 281 ? 8.791 4.829 3.234 1.00 97.12 281 GLY A O 1
ATOM 2270 N N . PHE A 1 282 ? 10.201 5.966 1.895 1.00 97.50 282 PHE A N 1
ATOM 2271 C CA . PHE A 1 282 ? 9.796 7.292 2.373 1.00 97.50 282 PHE A CA 1
ATOM 2272 C C . PHE A 1 282 ? 8.338 7.607 2.043 1.00 97.50 282 PHE A C 1
ATOM 2274 O O . PHE A 1 282 ? 7.600 8.086 2.902 1.00 97.50 282 PHE A O 1
ATOM 2281 N N . MET A 1 283 ? 7.890 7.301 0.827 1.00 96.88 283 MET A N 1
ATOM 2282 C CA . MET A 1 283 ? 6.491 7.461 0.441 1.00 96.88 283 MET A CA 1
ATOM 2283 C C . MET A 1 283 ? 5.575 6.670 1.382 1.00 96.88 283 MET A C 1
ATOM 2285 O O . MET A 1 283 ? 4.645 7.231 1.959 1.00 96.88 283 MET A O 1
ATOM 2289 N N . SER A 1 284 ? 5.850 5.380 1.574 1.00 97.69 284 SER A N 1
ATOM 2290 C CA . SER A 1 284 ? 5.056 4.501 2.433 1.00 97.69 284 SER A CA 1
ATOM 2291 C C . SER A 1 284 ? 5.109 4.924 3.899 1.00 97.69 284 SER A C 1
ATOM 2293 O O . SER A 1 284 ? 4.091 4.856 4.583 1.00 97.69 284 SER A O 1
ATOM 2295 N N . PHE A 1 285 ? 6.238 5.460 4.371 1.00 98.44 285 PHE A N 1
ATOM 2296 C CA . PHE A 1 285 ? 6.325 6.084 5.688 1.00 98.44 285 PHE A CA 1
ATOM 2297 C C . PHE A 1 285 ? 5.277 7.199 5.844 1.00 98.44 285 PHE A C 1
ATOM 2299 O O . PHE A 1 285 ? 4.452 7.144 6.757 1.00 98.44 285 PHE A O 1
ATOM 2306 N N . PHE A 1 286 ? 5.247 8.183 4.939 1.00 98.19 286 PHE A N 1
ATOM 2307 C CA . PHE A 1 286 ? 4.308 9.306 5.045 1.00 98.19 286 PHE A CA 1
ATOM 2308 C C . PHE A 1 286 ? 2.850 8.885 4.841 1.00 98.19 286 PHE A C 1
ATOM 2310 O O . PHE A 1 286 ? 1.973 9.354 5.571 1.00 98.19 286 PHE A O 1
ATOM 2317 N N . LEU A 1 287 ? 2.587 7.971 3.902 1.00 97.75 287 LEU A N 1
ATOM 2318 C CA . LEU A 1 287 ? 1.249 7.415 3.689 1.00 97.75 287 LEU A CA 1
ATOM 2319 C C . LEU A 1 287 ? 0.768 6.652 4.927 1.00 97.75 287 LEU A C 1
ATOM 2321 O O . LEU A 1 287 ? -0.330 6.911 5.409 1.00 97.75 287 LEU A O 1
ATOM 2325 N N . SER A 1 288 ? 1.601 5.780 5.499 1.00 97.88 288 SER A N 1
ATOM 2326 C CA . SER A 1 288 ? 1.287 5.020 6.714 1.00 97.88 288 SER A CA 1
ATOM 2327 C C . SER A 1 288 ? 1.048 5.936 7.914 1.00 97.88 288 SER A C 1
ATOM 2329 O O . SER A 1 288 ? 0.089 5.743 8.671 1.00 97.88 288 SER A O 1
ATOM 2331 N N . PHE A 1 289 ? 1.849 7.000 8.034 1.00 97.81 289 PHE A N 1
ATOM 2332 C CA . PHE A 1 289 ? 1.653 8.035 9.041 1.00 97.81 289 PHE A CA 1
ATOM 2333 C C . PHE A 1 289 ? 0.291 8.724 8.867 1.00 97.81 289 PHE A C 1
ATOM 2335 O O . PHE A 1 289 ? -0.466 8.840 9.829 1.00 97.81 289 PHE A O 1
ATOM 2342 N N . ALA A 1 290 ? -0.084 9.128 7.652 1.00 97.31 290 ALA A N 1
ATOM 2343 C CA . ALA A 1 290 ? -1.407 9.696 7.385 1.00 97.31 290 ALA A CA 1
ATOM 2344 C C . ALA A 1 290 ? -2.548 8.686 7.626 1.00 97.31 290 ALA A C 1
ATOM 2346 O O . ALA A 1 290 ? -3.626 9.075 8.072 1.00 97.31 290 ALA A O 1
ATOM 2347 N N . TYR A 1 291 ? -2.308 7.396 7.385 1.00 96.69 291 TYR A N 1
ATOM 2348 C CA . TYR A 1 291 ? -3.296 6.314 7.458 1.00 96.69 291 TYR A CA 1
ATOM 2349 C C . TYR A 1 291 ? -3.605 5.794 8.870 1.00 96.69 291 TYR A C 1
ATOM 2351 O O . TYR A 1 291 ? -4.549 5.023 9.071 1.00 96.69 29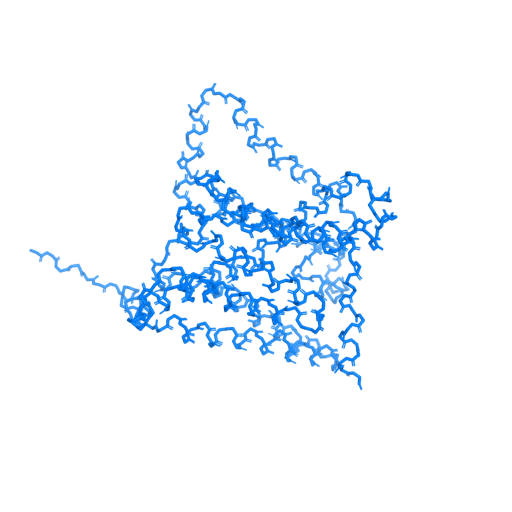1 TYR A O 1
ATOM 2359 N N . TYR A 1 292 ? -2.781 6.169 9.848 1.00 96.06 292 TYR A N 1
ATOM 2360 C CA . TYR A 1 292 ? -2.809 5.585 11.187 1.00 96.06 292 TYR A CA 1
ATOM 2361 C C . TYR A 1 292 ? -4.141 5.824 11.920 1.00 96.06 292 TYR A C 1
ATOM 2363 O O . TYR A 1 292 ? -4.730 4.883 12.465 1.00 96.06 292 TYR A O 1
ATOM 2371 N N . GLU A 1 293 ? -4.642 7.065 11.904 1.00 94.75 293 GLU A N 1
ATOM 2372 C CA . GLU A 1 293 ? -5.857 7.450 12.635 1.00 94.75 293 GLU A CA 1
ATOM 2373 C C . GLU A 1 293 ? -7.109 6.932 11.936 1.00 94.75 293 GLU A C 1
ATOM 2375 O O . GLU A 1 293 ? -7.190 6.899 10.709 1.00 94.75 293 GLU A O 1
ATOM 2380 N N . LYS A 1 294 ? -8.131 6.570 12.710 1.00 93.25 294 LYS A N 1
ATOM 2381 C CA . LYS A 1 294 ? -9.393 6.076 12.151 1.00 93.25 294 LYS A CA 1
ATOM 2382 C C . LYS A 1 294 ? -10.074 7.132 11.273 1.00 93.25 294 LYS A C 1
ATOM 2384 O O . LYS A 1 294 ? -10.649 6.801 10.237 1.00 93.25 294 LYS A O 1
ATOM 2389 N N . GLU A 1 295 ? -9.986 8.393 11.677 1.00 93.88 295 GLU A N 1
ATOM 2390 C CA . GLU A 1 295 ? -10.602 9.550 11.032 1.00 93.88 295 GLU A CA 1
ATOM 2391 C C . GLU A 1 295 ? -9.967 9.848 9.676 1.00 93.88 295 GLU A C 1
ATOM 2393 O O . GLU A 1 295 ? -10.652 10.332 8.784 1.00 93.88 295 GLU A O 1
ATOM 2398 N N . THR A 1 296 ? -8.692 9.519 9.484 1.00 95.06 296 THR A N 1
ATOM 2399 C CA . THR A 1 296 ? -7.954 9.777 8.238 1.00 95.06 296 THR A CA 1
ATOM 2400 C C . THR A 1 296 ? -7.765 8.518 7.394 1.00 95.06 296 THR A C 1
ATOM 2402 O O . THR A 1 296 ? -7.309 8.599 6.251 1.00 95.06 296 THR A O 1
ATOM 2405 N N . ARG A 1 297 ? -8.155 7.349 7.917 1.00 94.38 297 ARG A N 1
ATOM 2406 C CA . ARG A 1 297 ? -8.039 6.060 7.238 1.00 94.38 297 ARG A CA 1
ATOM 2407 C C . ARG A 1 297 ? -9.027 5.925 6.085 1.00 94.38 297 ARG A C 1
ATOM 2409 O O . ARG A 1 297 ? -10.228 5.712 6.299 1.00 94.38 297 ARG A O 1
ATOM 2416 N N . ASN A 1 298 ? -8.501 6.016 4.870 1.00 93.25 298 ASN A N 1
ATOM 2417 C CA . ASN A 1 298 ? -9.258 5.902 3.632 1.00 93.25 298 ASN A CA 1
ATOM 2418 C C . ASN A 1 298 ? -8.367 5.325 2.523 1.00 93.25 298 ASN A C 1
ATOM 2420 O O . ASN A 1 298 ? -7.463 6.001 2.031 1.00 93.25 298 ASN A O 1
ATOM 2424 N N . MET A 1 299 ? -8.610 4.067 2.150 1.00 91.88 299 MET A N 1
ATOM 2425 C CA . MET A 1 299 ? -7.777 3.336 1.193 1.00 91.88 299 MET A CA 1
ATOM 2426 C C . MET A 1 299 ? -7.763 4.028 -0.172 1.00 91.88 299 MET A C 1
ATOM 2428 O O . MET A 1 299 ? -6.715 4.128 -0.803 1.00 91.88 299 MET A O 1
ATOM 2432 N N . PHE A 1 300 ? -8.910 4.559 -0.604 1.00 89.44 300 PHE A N 1
ATOM 2433 C CA . PHE A 1 300 ? -9.030 5.258 -1.879 1.00 89.44 300 PHE A CA 1
ATOM 2434 C C . PHE A 1 300 ? -8.119 6.483 -1.951 1.00 89.44 300 PHE A C 1
ATOM 2436 O O . PHE A 1 300 ? -7.338 6.612 -2.893 1.00 89.44 300 PHE A O 1
ATOM 2443 N N . MET A 1 301 ? -8.163 7.348 -0.935 1.00 92.25 301 MET A N 1
ATOM 2444 C CA . MET A 1 301 ? -7.324 8.548 -0.918 1.00 92.25 301 MET A CA 1
ATOM 2445 C C . MET A 1 301 ? -5.843 8.197 -0.848 1.00 92.25 301 MET A C 1
ATOM 2447 O O . MET A 1 301 ? -5.047 8.767 -1.589 1.00 92.25 301 MET A O 1
ATOM 2451 N N . THR A 1 302 ? -5.466 7.211 -0.040 1.00 94.81 302 THR A N 1
ATOM 2452 C CA . THR A 1 302 ? -4.080 6.736 0.010 1.00 94.81 302 THR A CA 1
ATOM 2453 C C . THR A 1 302 ? -3.603 6.187 -1.337 1.00 94.81 302 THR A C 1
ATOM 2455 O O . THR A 1 302 ? -2.468 6.457 -1.726 1.00 94.81 302 THR A O 1
ATOM 2458 N N . CYS A 1 303 ? -4.466 5.508 -2.101 1.00 91.19 303 CYS A N 1
ATOM 2459 C CA . CYS A 1 303 ? -4.135 5.040 -3.450 1.00 91.19 303 CYS A CA 1
ATOM 2460 C C . CYS A 1 303 ? -3.977 6.184 -4.458 1.00 91.19 303 CYS A C 1
ATOM 2462 O O . CYS A 1 303 ? -3.082 6.119 -5.293 1.00 91.19 303 CYS A O 1
ATOM 2464 N N . ILE A 1 304 ? -4.774 7.255 -4.360 1.00 90.81 304 ILE A N 1
ATOM 2465 C CA . ILE A 1 304 ? -4.576 8.461 -5.183 1.00 90.81 304 ILE A CA 1
ATOM 2466 C C . ILE A 1 304 ? -3.206 9.079 -4.906 1.00 90.81 304 ILE A C 1
ATOM 2468 O O . ILE A 1 304 ? -2.457 9.352 -5.840 1.00 90.81 304 ILE A O 1
ATOM 2472 N N . PHE A 1 305 ? -2.853 9.281 -3.634 1.00 95.19 305 PHE A N 1
ATOM 2473 C CA . PHE A 1 305 ? -1.556 9.864 -3.290 1.00 95.19 305 PHE A CA 1
ATOM 2474 C C . PHE A 1 305 ? -0.400 8.969 -3.725 1.00 95.19 305 PHE A C 1
ATOM 2476 O O . PHE A 1 305 ? 0.557 9.463 -4.315 1.00 95.19 305 PHE A O 1
ATOM 2483 N N . HIS A 1 306 ? -0.513 7.658 -3.517 1.00 94.19 306 HIS A N 1
ATOM 2484 C CA . HIS A 1 306 ? 0.444 6.699 -4.055 1.00 94.19 306 HIS A CA 1
ATOM 2485 C C . HIS A 1 306 ? 0.567 6.817 -5.580 1.00 94.19 306 HIS A C 1
ATOM 2487 O O . HIS A 1 306 ? 1.677 6.834 -6.095 1.00 94.19 306 HIS A O 1
ATOM 2493 N N . ALA A 1 3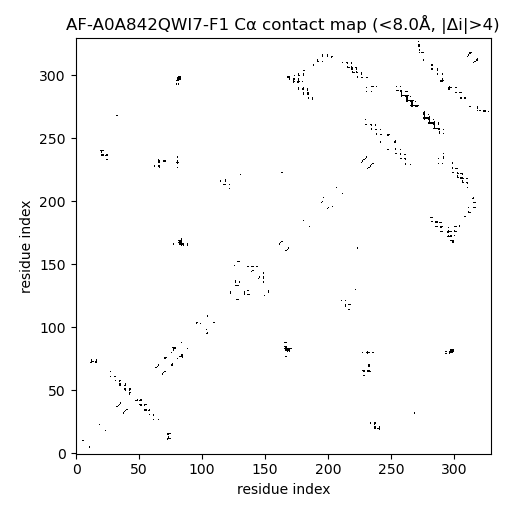07 ? -0.541 6.926 -6.315 1.00 89.25 307 ALA A N 1
ATOM 2494 C CA . ALA A 1 307 ? -0.506 7.042 -7.769 1.00 89.25 307 ALA A CA 1
ATOM 2495 C C . ALA A 1 307 ? 0.170 8.328 -8.249 1.00 89.25 307 ALA A C 1
ATOM 2497 O O . ALA A 1 307 ? 0.882 8.295 -9.246 1.00 89.25 307 ALA A O 1
ATOM 2498 N N . ILE A 1 308 ? 0.002 9.440 -7.525 1.00 91.62 308 ILE A N 1
ATOM 2499 C CA . ILE A 1 308 ? 0.720 10.693 -7.798 1.00 91.62 308 ILE A CA 1
ATOM 2500 C C . ILE A 1 308 ? 2.231 10.483 -7.637 1.00 91.62 308 ILE A C 1
ATOM 2502 O O . ILE A 1 308 ? 3.004 10.884 -8.503 1.00 91.62 308 ILE A O 1
ATOM 2506 N N . PHE A 1 309 ? 2.664 9.812 -6.566 1.00 92.44 309 PHE A N 1
ATOM 2507 C CA . PHE A 1 309 ? 4.073 9.453 -6.395 1.00 92.44 309 PHE A CA 1
ATOM 2508 C C . PHE A 1 309 ? 4.570 8.499 -7.484 1.00 92.44 309 PHE A C 1
ATOM 2510 O O . PHE A 1 309 ? 5.638 8.724 -8.044 1.00 92.44 309 PHE A O 1
ATOM 2517 N N . GLY A 1 310 ? 3.799 7.456 -7.799 1.00 87.75 310 GLY A N 1
ATOM 2518 C CA . GLY A 1 310 ? 4.129 6.476 -8.831 1.00 87.75 310 GLY A CA 1
ATOM 2519 C C . GLY A 1 310 ? 4.275 7.118 -10.207 1.00 87.75 310 GLY A C 1
ATOM 2520 O O . GLY A 1 310 ? 5.247 6.833 -10.902 1.00 87.75 310 GLY A O 1
ATOM 2521 N N . LEU A 1 311 ? 3.378 8.052 -10.547 1.00 85.31 311 LEU A N 1
ATOM 2522 C CA . LEU A 1 311 ? 3.482 8.877 -11.746 1.00 85.31 311 LEU A CA 1
ATOM 2523 C C . LEU A 1 311 ? 4.815 9.624 -11.751 1.00 85.31 311 LEU A C 1
ATOM 2525 O O . LEU A 1 311 ? 5.564 9.491 -12.709 1.00 85.31 311 LEU A O 1
ATOM 2529 N N . ILE A 1 312 ? 5.144 10.345 -10.673 1.00 87.25 312 ILE A N 1
ATOM 2530 C CA . ILE A 1 312 ? 6.377 11.136 -10.624 1.00 87.25 312 ILE A CA 1
ATOM 2531 C C . ILE A 1 312 ? 7.615 10.245 -10.792 1.00 87.25 312 ILE A C 1
ATOM 2533 O O . ILE A 1 312 ? 8.487 10.528 -11.608 1.00 87.25 312 ILE A O 1
ATOM 2537 N N . VAL A 1 313 ? 7.678 9.143 -10.045 1.00 85.38 313 VAL A N 1
ATOM 2538 C CA . VAL A 1 313 ? 8.840 8.250 -10.027 1.00 85.38 313 VAL A CA 1
ATOM 2539 C C . VAL A 1 313 ? 9.024 7.531 -11.361 1.00 85.38 313 VAL A C 1
ATOM 2541 O O . VAL A 1 313 ? 10.132 7.499 -11.887 1.00 85.38 313 VAL A O 1
ATOM 2544 N N . VAL A 1 314 ? 7.966 6.959 -11.934 1.00 75.69 314 VAL A N 1
ATOM 2545 C CA . VAL A 1 314 ? 8.112 6.156 -13.154 1.00 75.69 314 VAL A CA 1
ATOM 2546 C C . VAL A 1 314 ? 8.239 7.018 -14.402 1.00 75.69 314 VAL A C 1
ATOM 2548 O O . VAL A 1 314 ? 9.041 6.683 -15.270 1.00 75.69 314 VAL A O 1
ATOM 2551 N N . PHE A 1 315 ? 7.526 8.144 -14.490 1.00 72.81 315 PHE A N 1
ATOM 2552 C CA . PHE A 1 315 ? 7.639 9.015 -15.663 1.00 72.81 315 PHE A CA 1
ATOM 2553 C C . PHE A 1 315 ? 8.948 9.780 -15.690 1.00 72.81 315 PHE A C 1
ATOM 2555 O O . PHE A 1 315 ? 9.600 9.869 -16.734 1.00 72.81 315 PHE A O 1
ATOM 2562 N N . PHE A 1 316 ? 9.340 10.338 -14.548 1.00 75.56 316 PHE A N 1
ATOM 2563 C CA . PHE A 1 316 ? 10.388 11.344 -14.557 1.00 75.56 316 PHE A CA 1
ATOM 2564 C C . PHE A 1 316 ? 11.752 10.820 -14.122 1.00 75.56 316 PHE A C 1
ATOM 2566 O O . PHE A 1 316 ? 12.745 11.325 -14.627 1.00 75.56 316 PHE A O 1
ATOM 2573 N N . PHE A 1 317 ? 11.831 9.781 -13.281 1.00 74.06 317 PHE A N 1
ATOM 2574 C CA . PHE A 1 317 ? 13.121 9.266 -12.792 1.00 74.06 317 PHE A CA 1
ATOM 2575 C C . PHE A 1 317 ? 13.681 8.074 -13.584 1.00 74.06 317 PHE A C 1
ATOM 2577 O O . PHE A 1 317 ? 14.777 7.620 -13.269 1.00 74.06 317 PHE A O 1
ATOM 2584 N N . ASP A 1 318 ? 12.953 7.554 -14.580 1.00 67.12 318 ASP A N 1
ATOM 2585 C CA . ASP A 1 318 ? 13.373 6.423 -15.433 1.00 67.12 318 ASP A CA 1
ATOM 2586 C C . ASP A 1 318 ? 13.986 5.243 -14.678 1.00 67.12 318 ASP A C 1
ATOM 2588 O O . ASP A 1 318 ? 15.013 4.678 -15.069 1.00 67.12 318 ASP A O 1
ATOM 2592 N N . ILE A 1 319 ? 13.405 4.897 -13.530 1.00 64.38 319 ILE A N 1
ATOM 2593 C CA . ILE A 1 319 ? 13.968 3.828 -12.716 1.00 64.38 319 ILE A CA 1
ATOM 2594 C C . ILE A 1 319 ? 13.691 2.500 -13.423 1.00 64.38 319 ILE A C 1
ATOM 2596 O O . ILE A 1 319 ? 12.654 1.863 -13.229 1.00 64.38 319 ILE A O 1
ATOM 2600 N N . ASN A 1 320 ? 14.636 2.088 -14.267 1.00 57.31 320 ASN A N 1
ATOM 2601 C CA . ASN A 1 320 ? 14.580 0.824 -14.972 1.00 57.31 320 ASN A CA 1
ATOM 2602 C C . ASN A 1 320 ? 14.848 -0.314 -13.982 1.00 57.31 320 ASN A C 1
ATOM 2604 O O . ASN A 1 320 ? 15.979 -0.586 -13.583 1.00 57.31 320 ASN A O 1
ATOM 2608 N N . MET A 1 321 ? 13.774 -0.990 -13.585 1.00 53.19 321 MET A N 1
ATOM 2609 C CA . MET A 1 321 ? 13.820 -2.137 -12.679 1.00 53.19 321 MET A CA 1
ATOM 2610 C C . MET A 1 321 ? 14.601 -3.324 -13.262 1.00 53.19 321 MET A C 1
ATOM 2612 O O . MET A 1 321 ? 15.064 -4.173 -12.512 1.00 53.19 321 MET A O 1
ATOM 2616 N N . GLN A 1 322 ? 14.759 -3.422 -14.582 1.00 51.44 322 GLN A N 1
ATOM 2617 C CA . GLN A 1 322 ? 15.265 -4.624 -15.249 1.00 51.44 322 GLN A CA 1
ATOM 2618 C C . GLN A 1 322 ? 16.800 -4.718 -15.236 1.00 51.44 322 GLN A C 1
ATOM 2620 O O . GLN A 1 322 ? 17.363 -5.813 -15.134 1.00 51.44 322 GLN A O 1
ATOM 2625 N N . THR A 1 323 ? 17.492 -3.578 -15.255 1.00 52.66 323 THR A N 1
ATOM 2626 C CA . THR A 1 323 ? 18.960 -3.504 -15.175 1.00 52.66 323 THR A CA 1
ATOM 2627 C C . THR A 1 323 ? 19.491 -3.949 -13.812 1.00 52.66 323 THR A C 1
ATOM 2629 O O . THR A 1 323 ? 20.530 -4.603 -13.748 1.00 52.66 323 THR A O 1
ATOM 2632 N N . THR A 1 324 ? 18.777 -3.670 -12.717 1.00 53.16 324 THR A N 1
ATOM 2633 C CA . THR A 1 324 ? 19.277 -3.970 -11.364 1.00 53.16 324 THR A CA 1
ATOM 2634 C C . THR A 1 324 ? 19.206 -5.453 -10.995 1.00 53.16 324 THR A C 1
ATOM 2636 O O . THR A 1 324 ? 20.091 -5.953 -10.306 1.00 53.16 324 THR A O 1
ATOM 2639 N N . TYR A 1 325 ? 18.196 -6.188 -11.468 1.00 52.12 325 TYR A N 1
ATOM 2640 C CA . TYR A 1 325 ? 18.095 -7.627 -11.186 1.00 52.12 325 TYR A CA 1
ATOM 2641 C C . TYR A 1 325 ? 19.161 -8.437 -11.909 1.00 52.12 325 TYR A C 1
ATOM 2643 O O . TYR A 1 325 ? 19.717 -9.369 -11.338 1.00 52.12 325 TYR A O 1
ATOM 2651 N N . THR A 1 326 ? 19.457 -8.072 -13.155 1.00 54.75 326 THR A N 1
ATOM 2652 C CA . THR A 1 326 ? 20.439 -8.790 -13.972 1.00 54.75 326 THR A CA 1
ATOM 2653 C C . THR A 1 326 ? 21.835 -8.719 -13.342 1.00 54.75 326 THR A C 1
ATOM 2655 O O . THR A 1 326 ? 22.552 -9.709 -13.348 1.00 54.75 326 THR A O 1
ATOM 2658 N N . ALA A 1 327 ? 22.180 -7.593 -12.709 1.00 56.81 327 ALA A N 1
ATOM 2659 C CA . ALA A 1 327 ? 23.479 -7.384 -12.070 1.00 56.81 327 ALA A CA 1
ATOM 2660 C C . ALA A 1 327 ? 23.677 -8.121 -10.728 1.00 56.81 327 ALA A C 1
ATOM 2662 O O . ALA A 1 327 ? 24.809 -8.274 -10.288 1.00 56.81 327 ALA A O 1
ATOM 2663 N N . LEU A 1 328 ? 22.606 -8.543 -10.047 1.00 52.50 328 LEU A N 1
ATOM 2664 C CA . LEU A 1 328 ? 22.687 -9.182 -8.720 1.00 52.50 328 LEU A CA 1
ATOM 2665 C C . LEU A 1 328 ? 22.738 -10.707 -8.756 1.00 52.50 328 LEU A C 1
ATOM 2667 O O . LEU A 1 328 ? 23.047 -11.336 -7.745 1.00 52.50 328 LEU A O 1
ATOM 2671 N N . PHE A 1 329 ? 22.380 -11.290 -9.894 1.00 52.88 329 PHE A N 1
ATOM 2672 C CA . PHE A 1 329 ? 22.286 -12.734 -10.077 1.00 52.88 329 PHE A CA 1
ATOM 2673 C C . PHE A 1 329 ? 23.210 -13.262 -11.187 1.00 52.88 329 PHE A C 1
ATOM 2675 O O . PHE A 1 329 ? 23.103 -14.433 -11.552 1.00 52.88 329 PHE A O 1
ATOM 2682 N N . GLN A 1 330 ? 24.097 -12.406 -11.702 1.00 49.38 330 GLN A N 1
ATOM 2683 C CA . GLN A 1 330 ? 25.275 -12.765 -12.500 1.00 49.38 330 GLN A CA 1
ATOM 2684 C C . GLN A 1 330 ? 26.503 -12.826 -11.594 1.00 49.38 330 GLN A C 1
ATOM 2686 O O . GLN A 1 330 ? 27.335 -13.732 -11.814 1.00 49.38 330 GLN A O 1
#

Secondary structure (DSSP, 8-state):
-------HHHHHHHHHTTS-HHHHHHHHHHHHHIIIIIIHHHHHHTT-HHHHHHHHHHHHHHHHIIIIIHHHHTT--TTTTT---HHHHHHHHHHHHT-S-HHHHHHHHHHHHHHHHHHHHS---GGGS-TTTHHHHHHHHHHHHHHHHHHHHHHHHHHHHHHIIIII---TTHHHHHHHHHHHHHHHHHHHHHHHHHH-HHHHHHS-HHHHHHHHHHHHHHHHHHHIIIIIIIHHHHHHHHHT-SS---HHHHHHHHHHHHHHHHHHTTTT-HHHHHHHHHHHHHHHHHHSSTTT--HHHHHHHHHHHHHHHHHHS---HHHHHHHH--

Mean predicted aligned error: 9.3 Å

Foldseek 3Di:
DDDDPQDPLNVQLVVLLPPQLVVCLCVLLVQLCCLQPPQLLVCVVVVPPVSNVVSLVSNVVSLCCLQPVSCSSPVHDLLLLQKDHLVNLVVVVVVVVPPPDVVSVCVLVVVVVVLVCLQVVQDDDLCVLCPSCSVVSVVCCVVPHPVVSSVVSVVVCVVLSCCCVNIQPDPALLVVLLVQLCVLCVVLLVVLVVCLCVVPVVLVVPDDPSNLVSQLSVQLSVLLSVCSSLQSGQLSSQLVNVVPDPVDPDPLVSLQVSLQRSLQSQLSSLPPLNVCSVSSSSLSSSLSSQCNDSSNNHSSSSSSSSSSSVSSCVRRVVSDSPVRSVVVPD

Radius of gyration: 21.13 Å; Cα contacts (8 Å, |Δi|>4): 348; chains: 1; bounding box: 59×45×58 Å